Protein AF-A0A915N3C2-F1 (afdb_monomer)

Mean predicted aligned error: 5.92 Å

Structure (mmCIF, N/CA/C/O backbone):
data_AF-A0A915N3C2-F1
#
_entry.id   AF-A0A915N3C2-F1
#
loop_
_atom_site.group_PDB
_atom_site.id
_atom_site.type_symbol
_atom_site.label_atom_id
_atom_site.label_alt_id
_atom_site.label_comp_id
_atom_site.label_asym_id
_atom_site.label_entity_id
_atom_site.label_seq_id
_atom_site.pdbx_PDB_ins_code
_atom_site.Cartn_x
_atom_site.Cartn_y
_atom_site.Cartn_z
_atom_site.occupancy
_atom_site.B_iso_or_equiv
_atom_site.auth_seq_id
_atom_site.auth_comp_id
_atom_site.auth_asym_id
_atom_site.auth_atom_id
_atom_site.pdbx_PDB_model_num
ATOM 1 N N . MET A 1 1 ? -5.895 -7.828 -0.851 1.00 81.75 1 MET A N 1
ATOM 2 C CA . MET A 1 1 ? -6.574 -6.659 -0.223 1.00 81.75 1 MET A CA 1
ATOM 3 C C . MET A 1 1 ? -8.090 -6.679 -0.425 1.00 81.75 1 MET A C 1
ATOM 5 O O . MET A 1 1 ? -8.804 -6.608 0.565 1.00 81.75 1 MET A O 1
ATOM 9 N N . TRP A 1 2 ? -8.590 -6.766 -1.663 1.00 86.69 2 TRP A N 1
ATOM 10 C CA . TRP A 1 2 ? -10.035 -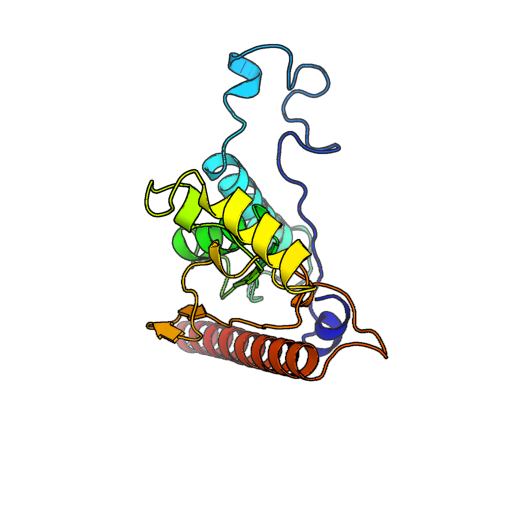6.771 -1.949 1.00 86.69 2 TRP A CA 1
ATOM 11 C C . TRP A 1 2 ? -10.789 -7.885 -1.223 1.00 86.69 2 TRP A C 1
ATOM 13 O O . TRP A 1 2 ? -11.789 -7.615 -0.568 1.00 86.69 2 TRP A O 1
ATOM 23 N N . ASP A 1 3 ? -10.245 -9.099 -1.256 1.00 89.31 3 ASP A N 1
ATOM 24 C CA . ASP A 1 3 ? -10.912 -10.287 -0.707 1.00 89.31 3 ASP A CA 1
ATOM 25 C C . ASP A 1 3 ? -10.997 -10.274 0.822 1.00 89.31 3 ASP A C 1
ATOM 27 O O . ASP A 1 3 ? -11.891 -10.875 1.407 1.00 89.31 3 ASP A O 1
ATOM 31 N N . ILE A 1 4 ? -10.078 -9.558 1.478 1.00 92.00 4 ILE A N 1
ATOM 32 C CA . ILE A 1 4 ? -9.996 -9.512 2.941 1.00 92.00 4 ILE A CA 1
ATOM 33 C C . ILE A 1 4 ? -10.766 -8.323 3.518 1.00 92.00 4 ILE A C 1
ATOM 35 O O . ILE A 1 4 ? -11.161 -8.354 4.675 1.00 92.00 4 ILE A O 1
ATOM 39 N N . ALA A 1 5 ? -11.018 -7.269 2.734 1.00 93.94 5 ALA A N 1
ATOM 40 C CA . ALA A 1 5 ? -11.692 -6.071 3.230 1.00 93.94 5 ALA A CA 1
ATOM 41 C C . ALA A 1 5 ? -13.082 -6.338 3.852 1.00 93.94 5 ALA A C 1
ATOM 43 O O . ALA A 1 5 ? -13.360 -5.732 4.892 1.00 93.94 5 ALA A O 1
ATOM 44 N N . PRO A 1 6 ? -13.932 -7.244 3.311 1.00 95.25 6 PRO A N 1
ATOM 45 C CA . PRO A 1 6 ? -15.199 -7.605 3.947 1.00 95.25 6 PRO A CA 1
ATOM 46 C C . PRO A 1 6 ? -15.035 -8.195 5.351 1.00 95.25 6 PRO A C 1
ATOM 48 O O . PRO A 1 6 ? -15.824 -7.869 6.232 1.00 95.25 6 PRO A O 1
ATOM 51 N N . GLU A 1 7 ? -13.991 -8.999 5.584 1.00 95.06 7 GLU A N 1
ATOM 52 C CA . GLU A 1 7 ? -13.683 -9.599 6.894 1.00 95.06 7 GLU A CA 1
ATOM 53 C C . GLU A 1 7 ? -13.445 -8.524 7.966 1.00 95.06 7 GLU A C 1
ATOM 55 O O . GLU A 1 7 ? -13.861 -8.671 9.113 1.00 95.06 7 GLU A O 1
ATOM 60 N N . PHE A 1 8 ? -12.837 -7.403 7.574 1.00 94.81 8 PHE A N 1
ATOM 61 C CA . PHE A 1 8 ? -12.560 -6.269 8.457 1.00 94.81 8 PHE A CA 1
ATOM 62 C C . PHE A 1 8 ? -13.671 -5.207 8.469 1.00 94.81 8 PHE A C 1
ATOM 64 O O . PHE A 1 8 ? -13.556 -4.217 9.196 1.00 94.81 8 PHE A O 1
ATOM 71 N N . GLY A 1 9 ? -14.713 -5.349 7.641 1.00 94.50 9 GLY A N 1
ATOM 72 C CA . GLY A 1 9 ? -15.681 -4.275 7.388 1.00 94.50 9 GLY A CA 1
ATOM 73 C C . GLY A 1 9 ? -15.006 -2.982 6.909 1.00 94.50 9 GLY A C 1
ATOM 74 O O . GLY A 1 9 ? -15.413 -1.883 7.292 1.00 94.50 9 GLY A O 1
ATOM 75 N N . ALA A 1 10 ? -13.918 -3.111 6.144 1.00 95.62 10 ALA A N 1
ATOM 76 C CA . ALA A 1 10 ? -13.035 -2.008 5.795 1.00 95.62 10 ALA A CA 1
ATOM 77 C C . ALA A 1 10 ? -13.504 -1.254 4.543 1.00 95.62 10 ALA A C 1
ATOM 79 O O . ALA A 1 10 ? -13.937 -1.846 3.555 1.00 95.62 10 ALA A O 1
ATOM 80 N N . ALA A 1 11 ? -13.335 0.070 4.558 1.00 95.50 11 ALA A N 1
ATOM 81 C CA . ALA A 1 11 ? -13.365 0.865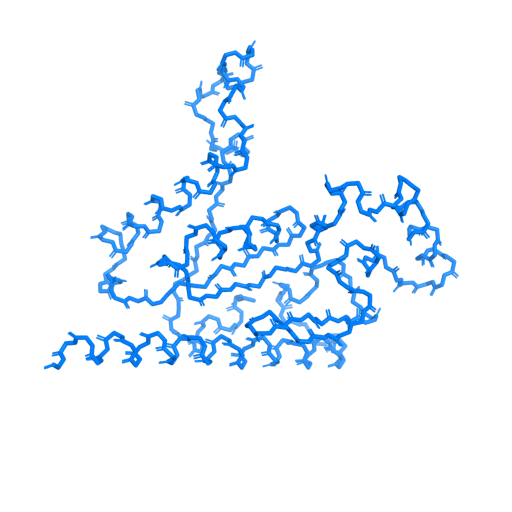 3.337 1.00 95.50 11 ALA A CA 1
ATOM 82 C C . ALA A 1 11 ? -12.051 0.672 2.565 1.00 95.50 11 ALA A C 1
ATOM 84 O O . ALA A 1 11 ? -10.973 0.699 3.160 1.00 95.50 11 ALA A O 1
ATOM 85 N N . ILE A 1 12 ? -12.140 0.522 1.242 1.00 95.88 12 ILE A N 1
ATOM 86 C CA . ILE A 1 12 ? -10.975 0.439 0.356 1.00 95.88 12 ILE A CA 1
ATOM 87 C C . ILE A 1 12 ? -10.787 1.787 -0.332 1.00 95.88 12 ILE A C 1
ATOM 89 O O . ILE A 1 12 ? -11.724 2.329 -0.917 1.00 95.88 12 ILE A O 1
ATOM 93 N N . VAL A 1 13 ? -9.567 2.318 -0.273 1.00 96.75 13 VAL A N 1
ATOM 94 C CA . VAL A 1 13 ? -9.200 3.601 -0.877 1.00 96.75 13 VAL A CA 1
ATOM 95 C C . VAL A 1 13 ? -7.916 3.414 -1.673 1.00 96.75 13 VAL A C 1
ATOM 97 O O . VAL A 1 13 ? -6.890 3.042 -1.109 1.00 96.75 13 VAL A O 1
ATOM 100 N N . PHE A 1 14 ? -7.971 3.710 -2.970 1.00 96.94 14 PHE A N 1
ATOM 101 C CA . PHE A 1 14 ? -6.785 3.873 -3.806 1.00 96.94 14 PHE A CA 1
ATOM 102 C C . PHE A 1 14 ? -6.532 5.362 -3.980 1.00 96.94 14 PHE A C 1
ATOM 104 O O . PHE A 1 14 ? -7.333 6.062 -4.595 1.00 96.94 14 PHE A O 1
ATOM 111 N N . ALA A 1 15 ? -5.440 5.842 -3.395 1.00 97.50 15 ALA A N 1
ATOM 112 C CA . ALA A 1 15 ? -5.004 7.217 -3.550 1.00 97.50 15 ALA A CA 1
ATOM 113 C C . ALA A 1 15 ? -4.024 7.295 -4.721 1.00 97.50 15 ALA A C 1
ATOM 115 O O . ALA A 1 15 ? -2.978 6.644 -4.702 1.00 97.50 15 ALA A O 1
ATOM 116 N N . GLU A 1 16 ? -4.373 8.069 -5.742 1.00 98.44 16 GLU A N 1
ATOM 117 C CA . GLU A 1 16 ? -3.472 8.325 -6.857 1.00 98.44 16 GLU A CA 1
ATOM 118 C C . GLU A 1 16 ? -2.333 9.251 -6.409 1.00 98.44 16 GLU A C 1
ATOM 120 O O . GLU A 1 16 ? -2.516 10.167 -5.605 1.00 98.44 16 GLU A O 1
ATOM 125 N N . HIS A 1 17 ? -1.122 8.960 -6.874 1.00 98.50 17 HIS A N 1
ATOM 126 C CA . HIS A 1 17 ? 0.062 9.734 -6.528 1.00 98.50 17 HIS A CA 1
ATOM 127 C C . HIS A 1 17 ? 0.062 11.053 -7.309 1.00 98.50 17 HIS A C 1
ATOM 129 O O . HIS A 1 17 ? -0.214 11.058 -8.507 1.00 98.50 17 HIS A O 1
ATOM 135 N N . ARG A 1 18 ? 0.453 12.166 -6.671 1.00 98.31 18 ARG A N 1
ATOM 136 C CA . ARG A 1 18 ? 0.662 13.444 -7.377 1.00 98.31 18 ARG A CA 1
ATOM 137 C C . ARG A 1 18 ? 1.552 13.262 -8.614 1.00 98.31 18 ARG A C 1
ATOM 139 O O . ARG A 1 18 ? 2.537 12.532 -8.544 1.00 98.31 18 ARG A O 1
ATOM 146 N N . TYR A 1 19 ? 1.266 13.970 -9.701 1.00 98.19 19 TYR A N 1
ATOM 147 C CA . TYR A 1 19 ? 1.936 13.847 -11.007 1.00 98.19 19 TYR A CA 1
ATOM 148 C C . TYR A 1 19 ? 1.726 12.504 -11.721 1.00 98.19 19 TYR A C 1
ATOM 150 O O . TYR A 1 19 ? 2.499 12.177 -12.620 1.00 98.19 19 TYR A O 1
ATOM 158 N N . TYR A 1 20 ? 0.717 11.719 -11.357 1.00 97.88 20 TYR A N 1
ATOM 159 C CA . TYR A 1 20 ? 0.322 10.529 -12.110 1.00 97.88 20 TYR A CA 1
ATOM 160 C C . TYR A 1 20 ? -1.175 10.582 -12.393 1.00 97.88 20 TYR A C 1
ATOM 162 O O . TYR A 1 20 ? -1.927 11.142 -11.599 1.00 97.88 20 TYR A O 1
ATOM 170 N N . GLY A 1 21 ? -1.583 10.010 -13.528 1.00 97.19 21 GLY A N 1
ATOM 171 C CA . GLY A 1 21 ? -2.982 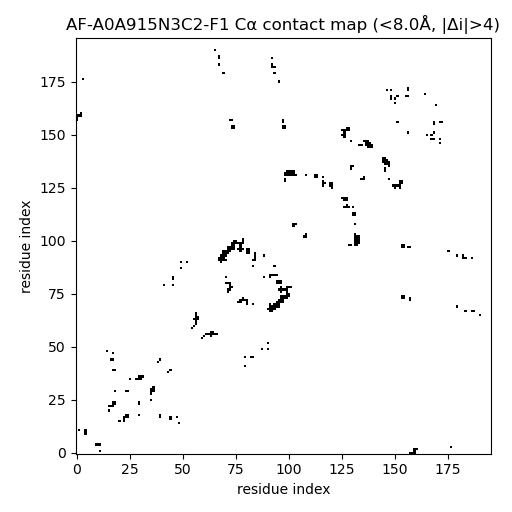9.961 -13.950 1.00 97.19 21 GLY A CA 1
ATOM 172 C C . GLY A 1 21 ? -3.623 11.344 -14.023 1.00 97.19 21 GLY A C 1
ATOM 173 O O . GLY A 1 21 ? -3.152 12.212 -14.758 1.00 97.19 21 GLY A O 1
ATOM 174 N N . GLU A 1 22 ? -4.697 11.537 -13.265 1.00 97.56 22 GLU A N 1
ATOM 175 C CA . GLU A 1 22 ? -5.460 12.788 -13.219 1.00 97.56 22 GLU A CA 1
ATOM 176 C C . GLU A 1 22 ? -5.006 13.718 -12.081 1.00 97.56 22 GLU A C 1
ATOM 178 O O . GLU A 1 22 ? -5.376 14.893 -12.038 1.00 97.56 22 GLU A O 1
ATOM 183 N N . SER A 1 23 ? -4.156 13.230 -11.178 1.00 98.19 23 SER A N 1
ATOM 184 C CA . SER A 1 23 ? -3.638 13.955 -10.017 1.00 98.19 23 SER A CA 1
ATOM 185 C C . SER A 1 23 ? -2.508 14.914 -10.395 1.00 98.19 23 SER A C 1
ATOM 187 O O . SER A 1 23 ? -1.360 14.756 -9.977 1.00 98.19 23 SER A O 1
ATOM 189 N N . LEU A 1 24 ? -2.832 15.926 -11.198 1.00 98.00 24 LEU A N 1
ATOM 190 C CA . LEU A 1 24 ? -1.899 16.890 -11.785 1.00 98.00 24 LEU A CA 1
ATOM 191 C C . LEU A 1 24 ? -1.962 18.244 -11.046 1.00 98.00 24 LEU A C 1
ATOM 193 O O . LEU A 1 24 ? -2.889 19.019 -11.300 1.00 98.00 24 LEU A O 1
ATOM 197 N N . PRO A 1 25 ? -0.997 18.581 -10.157 1.00 96.81 25 PRO A N 1
ATOM 198 C CA . PRO A 1 25 ? -1.092 19.766 -9.292 1.00 96.81 25 PRO A CA 1
ATOM 199 C C . PRO A 1 25 ? -1.220 21.104 -10.031 1.00 96.81 25 PRO A C 1
ATOM 201 O O . PRO A 1 25 ? -1.746 22.063 -9.470 1.00 96.81 25 PRO A O 1
ATOM 204 N N . PHE A 1 26 ? -0.763 21.167 -11.285 1.00 97.38 26 PHE A N 1
ATOM 205 C CA . PHE A 1 26 ? -0.828 22.358 -12.137 1.00 97.38 26 PHE A CA 1
ATOM 206 C C . PHE A 1 26 ? -1.602 22.098 -13.441 1.00 97.38 26 PHE A C 1
ATOM 208 O O . PHE A 1 26 ? -1.402 22.795 -14.437 1.00 97.38 26 PHE A O 1
ATOM 215 N N . GLY A 1 27 ? -2.462 21.072 -13.476 1.00 96.69 27 GLY A N 1
ATOM 216 C CA . GLY A 1 27 ? -3.178 20.666 -14.689 1.00 96.69 27 GLY A CA 1
ATOM 217 C C . GLY A 1 27 ? -2.212 20.386 -15.846 1.00 96.69 27 GLY A C 1
ATOM 218 O O . GLY A 1 27 ? -1.199 19.710 -15.659 1.00 96.69 27 GLY A O 1
ATOM 219 N N . ASN A 1 28 ? -2.482 20.956 -17.023 1.00 96.56 28 ASN A N 1
ATOM 220 C CA . ASN A 1 28 ? -1.650 20.776 -18.222 1.00 96.56 28 ASN A CA 1
ATOM 221 C C . ASN A 1 28 ? -0.212 21.308 -18.068 1.00 96.56 28 ASN A C 1
ATOM 223 O O . ASN A 1 28 ? 0.687 20.848 -18.766 1.00 96.56 28 ASN A O 1
ATOM 227 N N . GLU A 1 29 ? 0.027 22.226 -17.129 1.00 97.12 29 GLU A N 1
ATOM 228 C CA . GLU A 1 29 ? 1.344 22.830 -16.878 1.00 97.12 29 GLU A CA 1
ATOM 229 C C . GLU A 1 29 ? 2.204 22.019 -15.892 1.00 97.12 29 GLU A C 1
ATOM 231 O O . GLU A 1 29 ? 3.323 22.404 -15.548 1.00 97.12 29 GLU A O 1
ATOM 236 N N . THR A 1 30 ? 1.705 20.869 -15.430 1.00 96.94 30 THR A N 1
ATOM 237 C CA . THR A 1 30 ? 2.359 20.044 -14.399 1.00 96.94 30 THR A CA 1
ATOM 238 C C . THR A 1 30 ? 3.787 19.637 -14.762 1.00 96.94 30 THR A C 1
ATOM 240 O O . THR A 1 30 ? 4.638 19.560 -13.878 1.00 96.94 30 THR A O 1
ATOM 243 N N . TYR A 1 31 ? 4.075 19.447 -16.051 1.00 96.88 31 TYR A N 1
ATOM 244 C CA . TYR A 1 31 ? 5.401 19.057 -16.541 1.00 96.88 31 TYR A CA 1
ATOM 245 C C . TYR A 1 31 ? 6.084 20.141 -17.385 1.00 96.88 31 TYR A C 1
ATOM 247 O O . TYR A 1 31 ? 7.053 19.845 -18.081 1.00 96.88 31 TYR A O 1
ATOM 255 N N . SER A 1 32 ? 5.585 21.382 -17.383 1.00 96.56 32 SER A N 1
ATOM 256 C CA . SER A 1 32 ? 6.079 22.399 -18.318 1.00 96.56 32 SER A CA 1
ATOM 257 C C . SER A 1 32 ? 7.432 23.001 -17.935 1.00 96.56 32 SER A C 1
ATOM 259 O O . SER A 1 32 ? 8.144 23.485 -18.815 1.00 96.56 32 SER A O 1
ATOM 261 N N . ASN A 1 33 ? 7.826 22.980 -16.654 1.00 96.12 33 ASN A N 1
ATOM 262 C CA . ASN A 1 33 ? 9.115 23.515 -16.210 1.00 96.12 33 ASN A CA 1
ATOM 263 C C . ASN A 1 33 ? 9.571 22.972 -14.840 1.00 96.12 33 ASN A C 1
ATOM 265 O O . ASN A 1 33 ? 8.833 22.304 -14.121 1.00 96.12 33 ASN A O 1
ATOM 269 N N . ILE A 1 34 ? 10.812 23.300 -14.457 1.00 95.12 34 ILE A N 1
ATOM 270 C CA . ILE A 1 34 ? 11.427 22.854 -13.194 1.00 95.12 34 ILE A CA 1
ATOM 271 C C . ILE A 1 34 ? 10.629 23.332 -11.974 1.00 95.12 34 ILE A C 1
ATOM 273 O O . ILE A 1 34 ? 10.483 22.575 -11.019 1.00 95.12 34 ILE A O 1
ATOM 277 N N . SER A 1 35 ? 10.083 24.551 -11.994 1.00 95.56 35 SER A N 1
ATOM 278 C CA . SER A 1 35 ? 9.318 25.091 -10.865 1.00 95.56 35 SER A CA 1
ATOM 279 C C . SER A 1 35 ? 8.014 24.326 -10.643 1.00 95.56 35 SER A C 1
ATOM 281 O O . SER A 1 35 ? 7.647 24.082 -9.496 1.00 95.56 35 SER A O 1
ATOM 283 N N . THR A 1 36 ? 7.334 23.902 -11.715 1.00 96.12 36 THR A N 1
ATOM 284 C CA . THR A 1 36 ? 6.143 23.049 -11.595 1.00 96.12 36 THR A CA 1
ATOM 285 C C . THR A 1 36 ? 6.509 21.615 -11.260 1.00 96.12 36 THR A C 1
ATOM 287 O O . THR A 1 36 ? 5.784 20.996 -10.499 1.00 96.12 36 THR A O 1
ATOM 290 N N . MET A 1 37 ? 7.650 21.086 -11.701 1.00 95.94 37 MET A N 1
ATOM 291 C CA . MET A 1 37 ? 8.103 19.737 -11.327 1.00 95.94 37 MET A CA 1
ATOM 292 C C . MET A 1 37 ? 8.716 19.642 -9.922 1.00 95.94 37 MET A C 1
ATOM 294 O O . MET A 1 37 ? 8.807 18.545 -9.376 1.00 95.94 37 MET A O 1
ATOM 298 N N . ALA A 1 38 ? 9.092 20.762 -9.299 1.00 95.81 38 ALA A N 1
ATOM 299 C CA . ALA A 1 38 ? 9.758 20.787 -7.993 1.00 95.81 38 ALA A CA 1
ATOM 300 C C . ALA A 1 38 ? 8.936 20.161 -6.850 1.00 95.81 38 ALA A C 1
ATOM 302 O O . ALA A 1 38 ? 9.500 19.801 -5.818 1.00 95.81 38 ALA A O 1
ATOM 303 N N . TYR A 1 39 ? 7.617 20.006 -7.019 1.00 96.44 39 TYR A N 1
ATOM 304 C CA . TYR A 1 39 ? 6.745 19.374 -6.024 1.00 96.44 39 TYR A CA 1
ATOM 305 C C . TYR A 1 39 ? 6.534 17.869 -6.255 1.00 96.44 39 TYR A C 1
ATOM 307 O O . TYR A 1 39 ? 5.774 17.246 -5.504 1.00 96.44 39 TYR A O 1
ATOM 315 N N . LEU A 1 40 ? 7.193 17.271 -7.255 1.00 97.56 40 LEU A N 1
ATOM 316 C CA . LEU A 1 40 ? 7.234 15.825 -7.465 1.00 97.56 40 LEU A CA 1
ATOM 317 C C . LEU A 1 40 ? 8.309 15.205 -6.566 1.00 97.56 40 LEU A C 1
ATOM 319 O O . LEU A 1 40 ? 9.451 15.005 -6.972 1.00 97.56 40 LEU A O 1
ATOM 323 N N . SER A 1 41 ? 7.935 14.898 -5.326 1.00 96.88 41 SER A N 1
ATOM 324 C CA . SER A 1 41 ? 8.798 14.187 -4.380 1.00 96.88 41 SER A CA 1
ATOM 325 C C . SER A 1 41 ? 8.007 13.164 -3.567 1.00 96.88 41 SER A C 1
ATOM 327 O O . SER A 1 41 ? 6.782 13.266 -3.430 1.00 96.88 41 SER A O 1
ATOM 329 N N . SER A 1 42 ? 8.712 12.174 -3.018 1.00 96.00 42 SER A N 1
ATOM 330 C CA . SER A 1 42 ? 8.092 11.158 -2.166 1.00 96.00 42 SER A CA 1
ATOM 331 C C . SER A 1 42 ? 7.555 11.766 -0.867 1.00 96.00 42 SER A C 1
ATOM 333 O O . SER A 1 42 ? 6.435 11.473 -0.476 1.00 96.00 42 SER A O 1
ATOM 335 N N . GLU A 1 43 ? 8.283 12.693 -0.245 1.00 96.94 43 GLU A N 1
ATOM 336 C CA . GLU A 1 43 ? 7.894 13.397 0.982 1.00 96.94 43 GLU A CA 1
ATOM 337 C C . GLU A 1 43 ? 6.580 14.150 0.802 1.00 96.94 43 GLU A C 1
ATOM 339 O O . GLU A 1 43 ? 5.680 14.092 1.638 1.00 96.94 43 GLU A O 1
ATOM 344 N N . GLN A 1 44 ? 6.473 14.831 -0.329 1.00 98.25 44 GLN A N 1
ATOM 345 C CA . GLN A 1 44 ? 5.294 15.551 -0.758 1.00 98.25 44 GLN A CA 1
ATOM 346 C C . GLN A 1 44 ? 4.096 14.609 -0.983 1.00 98.25 44 GLN A C 1
ATOM 348 O O . GLN A 1 44 ? 3.004 14.879 -0.486 1.00 98.25 44 GLN A O 1
ATOM 353 N N . ALA A 1 45 ? 4.301 13.466 -1.643 1.00 98.50 45 ALA A N 1
ATOM 354 C CA . ALA A 1 45 ? 3.260 12.452 -1.821 1.00 98.50 45 ALA A CA 1
ATOM 355 C C . ALA A 1 45 ? 2.806 11.812 -0.494 1.00 98.50 45 ALA A C 1
ATOM 357 O O . ALA A 1 45 ? 1.612 11.614 -0.276 1.00 98.50 45 ALA A O 1
ATOM 358 N N . LEU A 1 46 ? 3.731 11.540 0.435 1.00 98.69 46 LEU A N 1
ATOM 359 C CA . LEU A 1 46 ? 3.389 11.081 1.787 1.00 98.69 46 LEU A CA 1
ATOM 360 C C . LEU A 1 46 ? 2.542 12.133 2.527 1.00 98.69 46 LEU A C 1
ATOM 362 O O . LEU A 1 46 ? 1.576 11.785 3.209 1.00 98.69 46 LEU A O 1
ATOM 366 N N . GLY A 1 47 ? 2.868 13.417 2.350 1.00 98.62 47 GLY A N 1
ATOM 367 C CA . GLY A 1 47 ? 2.076 14.539 2.850 1.00 98.62 47 GLY A CA 1
ATOM 368 C C . GLY A 1 47 ? 0.648 14.555 2.299 1.00 98.62 47 GLY A C 1
ATOM 369 O O . GLY A 1 47 ? -0.297 14.716 3.075 1.00 98.62 47 GLY A O 1
ATOM 370 N N . ASP A 1 48 ? 0.469 14.307 0.998 1.00 98.75 48 ASP A N 1
ATOM 371 C CA . ASP A 1 48 ? -0.865 14.199 0.391 1.00 98.75 48 ASP A CA 1
ATOM 372 C C . ASP A 1 48 ? -1.675 13.073 1.016 1.00 98.75 48 ASP A C 1
ATOM 374 O O . ASP A 1 48 ? -2.824 13.278 1.404 1.00 98.75 48 ASP A O 1
ATOM 378 N N . PHE A 1 49 ? -1.077 11.890 1.170 1.00 98.69 49 PHE A N 1
ATOM 379 C CA . PHE A 1 49 ? -1.763 10.752 1.775 1.00 98.69 49 PHE A CA 1
ATOM 380 C C . PHE A 1 49 ? -2.119 11.014 3.238 1.00 98.69 49 PHE A C 1
ATOM 382 O O . PHE A 1 49 ? -3.212 10.650 3.673 1.00 98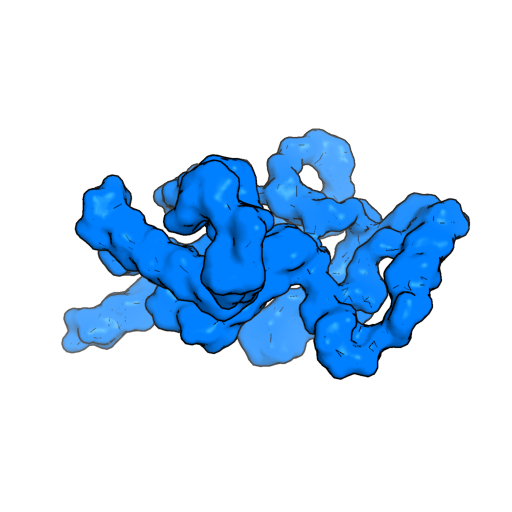.69 49 PHE A O 1
ATOM 389 N N . ALA A 1 50 ? -1.251 11.688 3.994 1.00 98.69 50 ALA A N 1
ATOM 390 C CA . ALA A 1 50 ? -1.537 12.080 5.369 1.00 98.69 50 ALA A CA 1
ATOM 391 C C . ALA A 1 50 ? -2.760 13.014 5.457 1.00 98.69 50 ALA A C 1
ATOM 393 O O . ALA A 1 50 ? -3.668 12.782 6.263 1.00 98.69 50 ALA A O 1
ATOM 394 N N . VAL A 1 51 ? -2.822 14.035 4.595 1.00 98.50 51 VAL A N 1
ATOM 395 C CA . VAL A 1 51 ? -3.964 14.960 4.518 1.00 98.50 51 VAL A CA 1
ATOM 396 C C . VAL A 1 51 ? -5.223 14.239 4.038 1.00 98.50 51 VAL A C 1
ATOM 398 O O . VAL A 1 51 ? -6.293 14.425 4.621 1.00 98.50 51 VAL A O 1
ATOM 401 N N . LEU A 1 52 ? -5.105 13.374 3.031 1.00 98.62 52 LEU A N 1
ATOM 402 C CA . LEU A 1 52 ? -6.215 12.598 2.489 1.00 98.62 52 LEU A CA 1
ATOM 403 C C . LEU A 1 52 ? -6.818 11.663 3.541 1.00 98.62 52 LEU A C 1
ATOM 405 O O . LEU A 1 52 ? -8.036 11.640 3.696 1.00 98.62 52 LEU A O 1
ATOM 409 N N . ILE A 1 53 ? -5.998 10.938 4.309 1.00 98.44 53 ILE A N 1
ATOM 410 C CA . ILE A 1 53 ? -6.471 10.078 5.405 1.00 98.44 53 ILE A CA 1
ATOM 411 C C . ILE A 1 53 ? -7.294 10.896 6.401 1.00 98.44 53 ILE A C 1
ATOM 413 O O . ILE A 1 53 ? -8.398 10.491 6.774 1.00 98.44 53 ILE A O 1
ATOM 417 N N . LYS A 1 54 ? -6.788 12.066 6.807 1.00 98.00 54 LYS A N 1
ATOM 418 C CA . LYS A 1 54 ? -7.497 12.956 7.729 1.00 98.00 54 LYS A CA 1
ATOM 419 C C . LYS A 1 54 ? -8.830 13.418 7.140 1.00 98.00 54 LYS A C 1
ATOM 421 O O . LYS A 1 54 ? -9.867 13.269 7.784 1.00 98.00 54 LYS A O 1
ATOM 426 N N . TYR A 1 55 ? -8.819 13.904 5.900 1.00 98.38 55 TYR A N 1
ATOM 427 C CA . TYR A 1 55 ? -10.024 14.333 5.194 1.00 98.38 55 TYR A CA 1
ATOM 428 C C . TYR A 1 55 ? -11.063 13.209 5.105 1.00 98.38 55 TYR A C 1
ATOM 430 O O . TYR A 1 55 ? -12.233 13.414 5.428 1.00 98.38 55 TYR A O 1
ATOM 438 N N . LEU A 1 56 ? -10.644 11.999 4.731 1.00 98.31 56 LEU A N 1
ATOM 439 C CA . LEU A 1 56 ? -11.544 10.859 4.603 1.00 98.31 56 LEU A CA 1
ATOM 440 C C . LEU A 1 56 ? -12.182 10.494 5.941 1.00 98.31 56 LEU A C 1
ATOM 442 O O . LEU A 1 56 ? -13.398 10.320 6.002 1.00 98.31 56 LEU A O 1
ATOM 446 N N . LYS A 1 57 ? -11.384 10.436 7.011 1.00 97.19 57 LYS A N 1
ATOM 447 C CA . LYS A 1 57 ? -11.858 10.078 8.353 1.00 97.19 57 LYS A CA 1
ATOM 448 C C . LYS A 1 57 ? -12.786 11.126 8.967 1.00 97.19 57 LYS A C 1
ATOM 450 O O . LYS A 1 57 ? -13.698 10.761 9.701 1.00 97.19 57 LYS A O 1
ATOM 455 N N . GLU A 1 58 ? -12.542 12.406 8.697 1.00 96.88 58 GLU A N 1
ATOM 456 C CA . GLU A 1 58 ? -13.275 13.514 9.320 1.00 96.88 58 GLU A CA 1
ATOM 457 C C . GLU A 1 58 ? -14.477 13.994 8.505 1.00 96.88 58 GLU A C 1
ATOM 459 O O . GLU A 1 58 ? -15.427 14.524 9.081 1.00 96.88 58 GLU A O 1
ATOM 464 N N . LYS A 1 59 ? -14.419 13.887 7.172 1.00 97.31 59 LYS A N 1
ATOM 465 C CA . LYS A 1 59 ? -15.355 14.578 6.271 1.00 97.31 59 LYS A CA 1
ATOM 466 C C . LYS A 1 59 ? -16.073 13.671 5.283 1.00 97.31 59 LYS A C 1
ATOM 468 O O . LYS A 1 59 ? -17.149 14.048 4.829 1.00 97.31 59 LYS A O 1
ATOM 473 N N . ARG A 1 60 ? -15.505 12.517 4.916 1.00 97.00 60 ARG A N 1
ATOM 474 C CA . ARG A 1 60 ? -16.053 11.690 3.824 1.00 97.00 60 ARG A CA 1
ATOM 475 C C . ARG A 1 60 ? -16.687 10.387 4.289 1.00 97.00 60 ARG A C 1
ATOM 477 O O . ARG A 1 60 ? -17.736 10.021 3.766 1.00 97.00 60 ARG A O 1
ATOM 484 N N . ILE A 1 61 ? -16.040 9.678 5.209 1.00 95.44 61 ILE A N 1
ATOM 485 C CA . ILE A 1 61 ? -16.457 8.353 5.666 1.00 95.44 61 ILE A CA 1
ATOM 486 C C . ILE A 1 61 ? -17.100 8.497 7.045 1.00 95.44 61 ILE A C 1
ATOM 488 O O . ILE A 1 61 ? -16.465 8.921 8.010 1.00 95.44 61 ILE A O 1
ATOM 492 N N . ASN A 1 62 ? -18.376 8.132 7.139 1.00 93.38 62 ASN A N 1
ATOM 493 C CA . ASN A 1 62 ? -19.136 8.238 8.381 1.00 93.38 62 ASN A CA 1
ATOM 494 C C . ASN A 1 62 ? -18.523 7.362 9.483 1.00 93.38 62 ASN A C 1
ATOM 496 O O . ASN A 1 62 ? -18.152 6.215 9.241 1.00 93.38 62 ASN A O 1
ATOM 500 N N . ASN A 1 63 ? -18.460 7.893 10.709 1.00 92.25 63 ASN A N 1
ATOM 501 C CA . ASN A 1 63 ? -17.943 7.195 11.894 1.00 92.25 63 ASN A CA 1
ATOM 502 C C . ASN A 1 63 ? -16.498 6.668 11.747 1.00 92.25 63 ASN A C 1
ATOM 504 O O . ASN A 1 63 ? -16.117 5.693 12.403 1.00 92.25 63 ASN A O 1
ATOM 508 N N . ALA A 1 64 ? -15.681 7.313 10.905 1.00 94.81 64 ALA A N 1
ATOM 509 C CA . ALA A 1 64 ? -14.315 6.884 10.621 1.00 94.81 64 ALA A CA 1
ATOM 510 C C . ALA A 1 64 ? -13.238 7.546 11.496 1.00 94.81 64 ALA A C 1
ATOM 512 O O . ALA A 1 64 ? -12.111 7.060 11.513 1.00 94.81 64 ALA A O 1
ATOM 513 N N . THR A 1 65 ? -13.546 8.592 12.271 1.00 93.44 65 THR A N 1
ATOM 514 C CA . THR A 1 65 ? -12.559 9.385 13.036 1.00 93.44 65 THR A CA 1
ATOM 515 C C . THR A 1 65 ? -11.620 8.537 13.905 1.00 93.44 65 THR A C 1
ATOM 517 O O . THR A 1 65 ? -10.410 8.765 13.916 1.00 93.44 65 THR A O 1
ATOM 520 N N . LYS A 1 66 ? -12.149 7.507 14.578 1.00 91.62 66 LYS A N 1
ATOM 521 C CA . LYS A 1 66 ? -11.375 6.587 15.437 1.00 91.62 66 LYS A CA 1
ATOM 522 C C . LYS A 1 66 ? -10.974 5.273 14.749 1.00 91.62 66 LYS A C 1
ATOM 524 O O . LYS A 1 66 ? -10.396 4.408 15.392 1.00 91.62 66 LYS A O 1
ATOM 529 N N . LYS A 1 67 ? -11.280 5.085 13.461 1.00 94.88 67 LYS A N 1
ATOM 530 C CA . LYS A 1 67 ? -10.982 3.830 12.755 1.00 94.88 67 LYS A CA 1
ATOM 531 C C . LYS A 1 67 ? -9.498 3.731 12.404 1.00 94.88 67 LYS A C 1
ATOM 533 O O . LYS A 1 67 ? -8.872 4.728 12.024 1.00 94.88 67 LYS A O 1
ATOM 538 N N . ALA A 1 68 ? -8.954 2.527 12.557 1.00 96.50 68 ALA A N 1
ATOM 539 C CA . ALA A 1 68 ? -7.594 2.195 12.161 1.00 96.50 68 ALA A CA 1
ATOM 540 C C . ALA A 1 68 ? -7.427 2.304 10.638 1.00 96.50 68 ALA A C 1
ATOM 542 O O . ALA A 1 68 ? -8.376 2.094 9.883 1.00 96.50 68 ALA A O 1
ATOM 543 N N . VAL A 1 69 ? -6.212 2.626 10.198 1.00 97.88 69 VAL A N 1
ATOM 544 C CA . VAL A 1 69 ? -5.841 2.683 8.779 1.00 97.88 69 VAL A CA 1
ATOM 545 C C . VAL A 1 69 ? -4.625 1.794 8.575 1.00 97.88 69 VAL A C 1
ATOM 547 O O . VAL A 1 69 ? -3.644 1.922 9.305 1.00 97.88 69 VAL A O 1
ATOM 550 N N . VAL A 1 70 ? -4.685 0.904 7.590 1.00 98.00 70 VAL A N 1
ATOM 551 C CA . VAL A 1 70 ? -3.561 0.059 7.171 1.00 98.00 70 VAL A CA 1
ATOM 552 C C . VAL A 1 70 ? -3.220 0.425 5.734 1.00 98.00 70 VAL A C 1
ATOM 554 O O . VAL A 1 70 ? -4.116 0.494 4.894 1.00 98.00 70 VAL A O 1
ATOM 557 N N . SER A 1 71 ? -1.947 0.697 5.457 1.00 97.88 71 SER A N 1
ATOM 558 C CA . SER A 1 71 ? -1.484 1.017 4.105 1.00 97.88 71 SER A CA 1
ATOM 559 C C . SER A 1 71 ? -1.032 -0.232 3.350 1.00 97.88 71 SER A C 1
ATOM 561 O O . SER A 1 71 ? -0.542 -1.197 3.931 1.00 97.88 71 SER A O 1
ATOM 563 N N . PHE A 1 72 ? -1.190 -0.212 2.032 1.00 97.94 72 PHE A N 1
ATOM 564 C CA . PHE A 1 72 ? -0.761 -1.287 1.144 1.00 97.94 72 PHE A CA 1
ATOM 565 C C . PHE A 1 72 ? -0.029 -0.670 -0.039 1.00 97.94 72 PHE A C 1
ATOM 567 O O . PHE A 1 72 ? -0.459 0.358 -0.567 1.00 97.94 72 PHE A O 1
ATOM 574 N N . GLY A 1 73 ? 1.034 -1.319 -0.502 1.00 97.25 73 GLY A N 1
ATOM 575 C CA . GLY A 1 73 ? 1.708 -0.886 -1.714 1.00 97.25 73 GLY A CA 1
ATOM 576 C C . GLY A 1 73 ? 2.706 -1.903 -2.239 1.00 97.25 73 GLY A C 1
ATOM 577 O O . GLY A 1 73 ? 3.370 -2.596 -1.472 1.00 97.25 73 GLY A O 1
ATOM 578 N N . GLY A 1 74 ? 2.805 -1.971 -3.566 1.00 94.69 74 GLY A N 1
ATOM 579 C CA . GLY A 1 74 ? 3.795 -2.770 -4.282 1.00 94.69 74 GLY A CA 1
ATOM 580 C C . GLY A 1 74 ? 4.897 -1.891 -4.870 1.00 94.69 74 GLY A C 1
ATOM 581 O O . GLY A 1 74 ? 4.624 -0.756 -5.269 1.00 94.69 74 GLY A O 1
ATOM 582 N N . SER A 1 75 ? 6.128 -2.398 -4.962 1.00 93.06 75 SER A N 1
ATOM 583 C CA . SER A 1 75 ? 7.251 -1.688 -5.600 1.00 93.06 75 SER A CA 1
ATOM 584 C C . SER A 1 75 ? 7.509 -0.314 -4.948 1.00 93.06 75 SER A C 1
ATOM 586 O O . SER A 1 75 ? 7.581 -0.229 -3.720 1.00 93.06 75 SER A O 1
ATOM 588 N N . TYR A 1 76 ? 7.598 0.778 -5.718 1.00 94.88 76 TYR A N 1
ATOM 589 C CA . TYR A 1 76 ? 7.653 2.147 -5.181 1.00 94.88 76 TYR A CA 1
ATOM 590 C C . TYR A 1 76 ? 6.484 2.463 -4.228 1.00 94.88 76 TYR A C 1
ATOM 592 O O . TYR A 1 76 ? 6.691 3.058 -3.173 1.00 94.88 76 TYR A O 1
ATOM 600 N N . GLY A 1 77 ? 5.270 1.976 -4.509 1.00 97.06 77 GLY A N 1
ATOM 601 C CA . GLY A 1 77 ? 4.139 2.084 -3.578 1.00 97.06 77 GLY A CA 1
ATOM 602 C C . GLY A 1 77 ? 4.381 1.351 -2.253 1.00 97.06 77 GLY A C 1
ATOM 603 O O . GLY A 1 77 ? 3.925 1.790 -1.196 1.00 97.06 77 GLY A O 1
ATOM 604 N N . GLY A 1 78 ? 5.140 0.255 -2.283 1.00 95.75 78 GLY A N 1
ATOM 605 C CA . GLY A 1 78 ? 5.588 -0.456 -1.088 1.00 95.75 78 GLY A CA 1
ATOM 606 C C . GLY A 1 78 ? 6.611 0.350 -0.288 1.00 95.75 78 GLY A C 1
ATOM 607 O O . GLY A 1 78 ? 6.524 0.404 0.937 1.00 95.75 78 GLY A O 1
ATOM 608 N N . MET A 1 79 ? 7.519 1.061 -0.963 1.00 94.44 79 MET A N 1
ATOM 609 C CA . MET A 1 79 ? 8.431 2.004 -0.302 1.00 94.44 79 MET A CA 1
ATOM 610 C C . MET A 1 79 ? 7.653 3.136 0.371 1.00 94.44 79 MET A C 1
ATOM 612 O O . MET A 1 79 ? 7.868 3.410 1.549 1.00 94.44 79 MET A O 1
ATOM 616 N N . LEU A 1 80 ? 6.678 3.725 -0.330 1.00 97.69 80 LEU A N 1
ATOM 617 C CA . LEU A 1 80 ? 5.776 4.728 0.240 1.00 97.69 80 LEU A CA 1
ATOM 618 C C . LEU A 1 80 ? 5.003 4.178 1.445 1.00 97.69 80 LEU A C 1
ATOM 620 O O . LEU A 1 80 ? 4.863 4.871 2.445 1.00 97.69 80 LEU A O 1
ATOM 624 N N . THR A 1 81 ? 4.556 2.922 1.397 1.00 97.81 81 THR A N 1
ATOM 625 C CA . THR A 1 81 ? 3.900 2.248 2.530 1.00 97.81 81 THR A CA 1
ATOM 626 C C . THR A 1 81 ? 4.825 2.137 3.743 1.00 97.81 81 THR A C 1
ATOM 628 O O . THR A 1 81 ? 4.424 2.506 4.851 1.00 97.81 81 THR A O 1
ATOM 631 N N . ALA A 1 82 ? 6.070 1.697 3.544 1.00 94.88 82 ALA A N 1
ATOM 632 C CA . ALA A 1 82 ? 7.069 1.627 4.608 1.00 94.88 82 ALA A CA 1
ATOM 633 C C . ALA A 1 82 ? 7.374 3.021 5.189 1.00 94.88 82 ALA A C 1
ATOM 635 O O . ALA A 1 82 ? 7.352 3.216 6.406 1.00 94.88 82 ALA A O 1
ATOM 636 N N . TRP A 1 83 ? 7.585 4.021 4.331 1.00 96.06 83 TRP A N 1
ATOM 637 C CA . TRP A 1 83 ? 7.880 5.389 4.751 1.00 96.06 83 TRP A CA 1
ATOM 638 C C . TRP A 1 83 ? 6.695 6.084 5.422 1.00 96.06 83 TRP A C 1
ATOM 640 O O . TRP A 1 83 ? 6.907 6.804 6.399 1.00 96.06 83 TRP A O 1
ATOM 650 N N . MET A 1 84 ? 5.454 5.820 4.996 1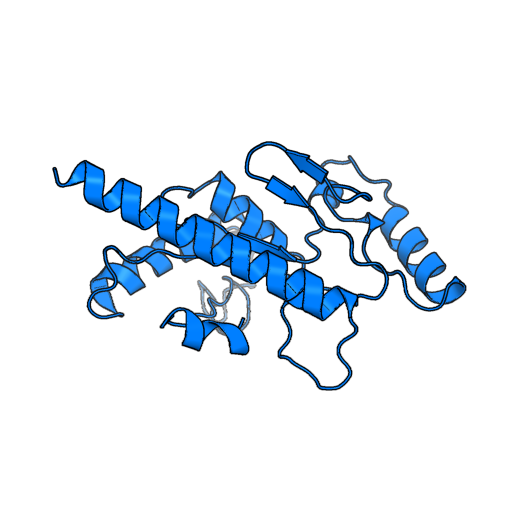.00 98.00 84 MET A N 1
ATOM 651 C CA . MET A 1 84 ? 4.254 6.273 5.710 1.00 98.00 84 MET A CA 1
ATOM 652 C C . MET A 1 84 ? 4.256 5.756 7.145 1.00 98.00 84 MET A C 1
ATOM 654 O O . MET A 1 84 ? 3.944 6.515 8.061 1.00 98.00 84 MET A O 1
ATOM 658 N N . ARG A 1 85 ? 4.639 4.491 7.372 1.00 96.19 85 ARG A N 1
ATOM 659 C CA . ARG A 1 85 ? 4.630 3.919 8.725 1.00 96.19 85 ARG A CA 1
ATOM 660 C C . ARG A 1 85 ? 5.721 4.531 9.597 1.00 96.19 85 ARG A C 1
ATOM 662 O O . ARG A 1 85 ? 5.484 4.753 10.779 1.00 96.19 85 ARG A O 1
ATOM 669 N N . ILE A 1 86 ? 6.874 4.851 9.011 1.00 93.94 86 ILE A N 1
ATOM 670 C CA . ILE A 1 86 ? 7.987 5.517 9.700 1.00 93.94 86 ILE A CA 1
ATOM 671 C C . ILE A 1 86 ? 7.645 6.976 10.040 1.00 93.94 86 ILE A C 1
ATOM 673 O O . ILE A 1 86 ? 7.898 7.422 11.157 1.00 93.94 86 ILE A O 1
ATOM 677 N N . LYS A 1 87 ? 7.094 7.739 9.088 1.00 96.75 87 LYS A N 1
ATOM 678 C CA . LYS A 1 87 ? 6.888 9.193 9.223 1.00 96.75 87 LYS A CA 1
ATOM 679 C C . LYS A 1 87 ? 5.547 9.571 9.850 1.00 96.75 87 LYS A C 1
ATOM 681 O O . LYS A 1 87 ? 5.476 10.561 10.573 1.00 96.75 87 LYS A O 1
ATOM 686 N N . TYR A 1 88 ? 4.505 8.775 9.624 1.00 97.81 88 TYR A N 1
ATOM 687 C CA . TYR A 1 88 ? 3.145 9.022 10.107 1.00 97.81 88 TYR A CA 1
ATOM 688 C C . TYR A 1 88 ? 2.575 7.831 10.905 1.00 97.81 88 TYR A C 1
ATOM 690 O O . TYR A 1 88 ? 1.452 7.389 10.639 1.00 97.81 88 TYR A O 1
ATOM 698 N N . PRO A 1 89 ? 3.281 7.320 11.939 1.00 95.81 89 PRO A N 1
ATOM 699 C CA . PRO A 1 89 ? 2.806 6.179 12.732 1.00 95.81 89 PRO A CA 1
ATOM 700 C C . PRO A 1 89 ? 1.521 6.476 13.522 1.00 95.81 89 PRO A C 1
ATOM 702 O O . PRO A 1 89 ? 0.853 5.553 13.979 1.00 95.81 89 PRO A O 1
ATOM 705 N N . HIS A 1 90 ? 1.177 7.758 13.682 1.00 95.06 90 HIS A N 1
ATOM 706 C CA . HIS A 1 90 ? -0.060 8.224 14.308 1.00 95.06 90 HIS A CA 1
ATOM 707 C C . HIS A 1 90 ? -1.274 8.195 13.358 1.00 95.06 90 HIS A C 1
ATOM 709 O O . HIS A 1 90 ? -2.404 8.317 13.825 1.00 95.06 90 HIS A O 1
ATOM 715 N N . LEU A 1 91 ? -1.066 8.048 12.040 1.00 97.25 91 LEU A N 1
ATOM 716 C CA . LEU A 1 91 ? -2.147 7.996 11.044 1.00 97.25 91 LEU A CA 1
ATOM 717 C C . LEU A 1 91 ? -2.451 6.577 10.567 1.00 97.25 91 LEU A C 1
ATOM 719 O O . LEU A 1 91 ? -3.622 6.255 10.370 1.00 97.25 91 LEU A O 1
ATOM 723 N N . ILE A 1 92 ? -1.425 5.742 10.393 1.00 97.38 92 ILE A N 1
ATOM 724 C CA . ILE A 1 92 ? -1.577 4.344 9.973 1.00 97.38 92 ILE A CA 1
ATOM 725 C C . ILE A 1 92 ? -1.055 3.407 11.053 1.00 97.38 92 ILE A C 1
ATOM 727 O O . ILE A 1 92 ? -0.003 3.677 11.616 1.00 97.38 92 ILE A O 1
ATOM 731 N N . VAL A 1 93 ? -1.758 2.311 11.342 1.00 97.00 93 VAL A N 1
ATOM 732 C CA . VAL A 1 93 ? -1.418 1.367 12.428 1.00 97.00 93 VAL A CA 1
ATOM 733 C C . VAL A 1 93 ? -0.429 0.287 11.984 1.00 97.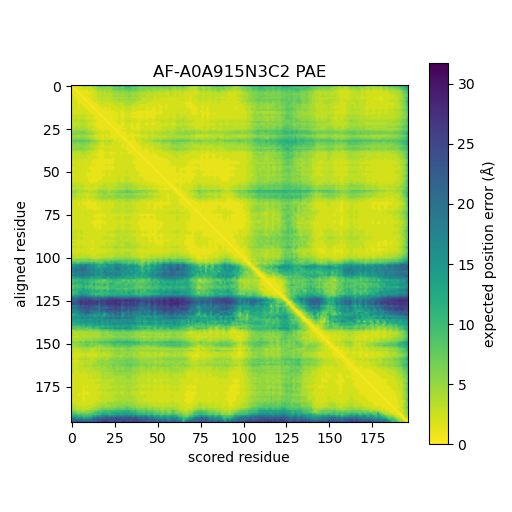00 93 VAL A C 1
ATOM 735 O O . VAL A 1 93 ? 0.294 -0.269 12.802 1.00 97.00 93 VAL A O 1
ATOM 738 N N . GLY A 1 94 ? -0.343 0.051 10.677 1.00 97.00 94 GLY A N 1
ATOM 739 C CA . GLY A 1 94 ? 0.566 -0.893 10.039 1.00 97.00 94 GLY A CA 1
ATOM 740 C C . GLY A 1 94 ? 0.510 -0.741 8.521 1.00 97.00 94 GLY A C 1
ATOM 741 O O . GLY A 1 94 ? -0.262 0.074 8.006 1.00 97.00 94 GLY A O 1
ATOM 742 N N . GLY A 1 95 ? 1.322 -1.514 7.807 1.00 96.75 95 GLY A N 1
ATOM 743 C CA . GLY A 1 95 ? 1.272 -1.520 6.352 1.00 96.75 95 GLY A CA 1
ATOM 744 C C . GLY A 1 95 ? 1.994 -2.699 5.713 1.00 96.75 95 GLY A C 1
ATOM 745 O O . GLY A 1 95 ? 2.966 -3.211 6.267 1.00 96.75 95 GLY A O 1
ATOM 746 N N . LEU A 1 96 ? 1.506 -3.119 4.546 1.00 97.00 96 LEU A N 1
ATOM 747 C CA . LEU A 1 96 ? 2.098 -4.179 3.731 1.00 97.00 96 LEU A CA 1
ATOM 748 C C . LEU A 1 96 ? 2.916 -3.567 2.589 1.00 97.00 96 LEU A C 1
ATOM 750 O O . LEU A 1 96 ? 2.364 -3.056 1.610 1.00 97.00 96 LEU A O 1
ATOM 754 N N . ALA A 1 97 ? 4.239 -3.606 2.736 1.00 95.50 97 ALA A N 1
ATOM 755 C CA . ALA A 1 97 ? 5.202 -3.124 1.751 1.00 95.50 97 ALA A CA 1
ATOM 756 C C . ALA A 1 97 ? 5.679 -4.282 0.862 1.00 95.50 97 ALA A C 1
ATOM 758 O O . ALA A 1 97 ? 6.743 -4.861 1.087 1.00 95.50 97 ALA A O 1
ATOM 759 N N . SER A 1 98 ? 4.883 -4.638 -0.143 1.00 93.62 98 SER A N 1
ATOM 760 C CA . SER A 1 98 ? 5.189 -5.779 -0.997 1.00 93.62 98 SER A CA 1
ATOM 761 C C . SER A 1 98 ? 6.262 -5.461 -2.031 1.00 93.62 98 SER A C 1
ATOM 763 O O . SER A 1 98 ? 6.166 -4.490 -2.787 1.00 93.62 98 SER A O 1
ATOM 765 N N . SER A 1 99 ? 7.284 -6.318 -2.099 1.00 90.19 99 SER A N 1
ATOM 766 C CA . SER A 1 99 ? 8.365 -6.230 -3.089 1.00 90.19 99 SER A CA 1
ATOM 767 C C . SER A 1 99 ? 8.987 -4.824 -3.190 1.00 90.19 99 SER A C 1
ATOM 769 O O . SER A 1 99 ? 9.316 -4.359 -4.279 1.00 90.19 99 SER A O 1
ATOM 771 N N . ALA A 1 100 ? 9.090 -4.121 -2.057 1.00 89.62 100 ALA A N 1
ATOM 772 C CA . ALA A 1 100 ? 9.564 -2.745 -1.982 1.00 89.62 100 ALA A CA 1
ATOM 773 C C . ALA A 1 100 ? 11.102 -2.694 -2.049 1.00 89.62 100 ALA A C 1
ATOM 775 O O . ALA A 1 100 ? 11.753 -3.201 -1.128 1.00 89.62 100 ALA A O 1
ATOM 776 N N . PRO A 1 101 ? 11.708 -2.070 -3.078 1.00 86.69 101 PRO A N 1
ATOM 777 C CA . PRO A 1 101 ? 13.156 -2.085 -3.265 1.00 86.69 101 PRO A CA 1
ATOM 778 C C . PRO A 1 101 ? 13.882 -1.033 -2.403 1.00 86.69 101 PRO A C 1
ATOM 780 O O . PRO A 1 101 ? 14.675 -0.243 -2.905 1.00 86.69 101 PRO A O 1
ATOM 783 N N . VAL A 1 102 ? 13.606 -0.987 -1.095 1.00 80.19 102 VAL A N 1
ATOM 784 C CA . VAL A 1 102 ? 14.098 0.073 -0.189 1.00 80.19 102 VAL A CA 1
ATOM 785 C C . VAL A 1 102 ? 15.629 0.177 -0.137 1.00 80.19 102 VAL A C 1
ATOM 787 O O . VAL A 1 102 ? 16.154 1.272 0.028 1.00 80.19 102 VAL A O 1
ATOM 790 N N . HIS A 1 103 ? 16.357 -0.926 -0.340 1.00 78.00 103 HIS A N 1
ATOM 791 C CA . HIS A 1 103 ? 17.826 -0.945 -0.300 1.00 78.00 103 HIS A CA 1
ATOM 792 C C . HIS A 1 103 ? 18.503 -0.443 -1.583 1.00 78.00 103 HIS A C 1
ATOM 794 O O . HIS A 1 103 ? 19.681 -0.076 -1.547 1.00 78.00 103 HIS A O 1
ATOM 800 N N . TYR A 1 104 ? 17.782 -0.363 -2.707 1.00 74.00 104 TYR A N 1
ATOM 801 C CA . TYR A 1 104 ? 18.346 0.125 -3.973 1.00 74.00 104 TYR A CA 1
ATOM 802 C C . TYR A 1 104 ? 18.712 1.617 -3.942 1.00 74.00 104 TYR A C 1
ATOM 804 O O . TYR A 1 104 ? 19.453 2.074 -4.806 1.00 74.00 104 TYR A O 1
ATOM 812 N N . PHE A 1 105 ? 18.231 2.367 -2.948 1.00 69.31 105 PHE A N 1
ATOM 813 C CA . PHE A 1 105 ? 18.405 3.819 -2.865 1.00 69.31 105 PHE A CA 1
ATOM 814 C C . PHE A 1 105 ? 19.556 4.262 -1.953 1.00 69.31 105 PHE A C 1
ATOM 816 O O . PHE A 1 105 ? 20.031 5.384 -2.084 1.00 69.31 105 PHE A O 1
ATOM 823 N N . GLU A 1 106 ? 20.046 3.401 -1.057 1.00 63.84 106 GLU A N 1
ATOM 824 C CA . GLU A 1 106 ? 21.047 3.786 -0.046 1.00 63.84 106 GLU A CA 1
ATOM 825 C C . GLU A 1 106 ? 22.500 3.429 -0.429 1.00 63.84 106 GLU A C 1
ATOM 827 O O . GLU A 1 106 ? 23.364 3.342 0.438 1.00 63.84 106 GLU A O 1
ATOM 832 N N . ASN A 1 107 ? 22.807 3.178 -1.711 1.00 64.62 107 ASN A N 1
ATOM 833 C CA . ASN A 1 107 ? 24.079 2.555 -2.144 1.00 64.62 107 ASN A CA 1
ATOM 834 C C . ASN A 1 107 ? 24.393 1.225 -1.417 1.00 64.62 107 ASN A C 1
ATOM 836 O O . ASN A 1 107 ? 25.523 0.740 -1.442 1.00 64.62 107 ASN A O 1
ATOM 840 N N . VAL A 1 108 ? 23.387 0.619 -0.778 1.00 69.56 108 VAL A N 1
ATOM 841 C CA . VAL A 1 108 ? 23.493 -0.650 -0.042 1.00 69.56 108 VAL A CA 1
ATOM 842 C C . VAL A 1 108 ? 23.488 -1.840 -1.006 1.00 69.56 108 VAL A C 1
ATOM 844 O O . VAL A 1 108 ? 23.996 -2.911 -0.680 1.00 69.56 108 VAL A O 1
ATOM 847 N N . THR A 1 109 ? 22.953 -1.652 -2.215 1.00 67.25 109 THR A N 1
ATOM 848 C CA . THR A 1 109 ? 22.868 -2.692 -3.249 1.00 67.25 109 THR A CA 1
ATOM 849 C C . THR A 1 109 ? 23.811 -2.373 -4.409 1.00 67.25 109 THR A C 1
ATOM 851 O O . THR A 1 109 ? 23.935 -1.221 -4.817 1.00 67.25 109 THR A O 1
ATOM 854 N N . SER A 1 110 ? 24.468 -3.396 -4.966 1.00 72.44 110 SER A N 1
ATOM 855 C CA . SER A 1 110 ? 25.304 -3.259 -6.169 1.00 72.44 110 SER A CA 1
ATOM 856 C C . SER A 1 110 ? 24.476 -2.734 -7.350 1.00 72.44 110 SER A C 1
ATOM 858 O O . SER A 1 110 ? 23.341 -3.175 -7.545 1.00 72.44 110 SER A O 1
ATOM 860 N N . GLY A 1 111 ? 25.058 -1.871 -8.191 1.00 71.25 111 GLY A N 1
ATOM 861 C CA . GLY A 1 111 ? 24.415 -1.386 -9.421 1.00 71.25 111 GLY A CA 1
ATOM 862 C C . GLY A 1 111 ? 24.075 -2.490 -10.436 1.00 71.25 111 GLY A C 1
ATOM 863 O O . GLY A 1 111 ? 23.216 -2.292 -11.290 1.00 71.25 111 GLY A O 1
ATOM 864 N N . HIS A 1 112 ? 24.688 -3.672 -10.316 1.00 74.88 112 HIS A N 1
ATOM 865 C CA . HIS A 1 112 ? 24.395 -4.839 -11.157 1.00 74.88 112 HIS A CA 1
ATOM 866 C C . HIS A 1 112 ? 23.274 -5.726 -10.610 1.00 74.88 112 HIS A C 1
ATOM 868 O O . HIS A 1 112 ? 22.741 -6.547 -11.352 1.00 74.88 112 HIS A O 1
ATOM 874 N N . SER A 1 113 ? 22.853 -5.523 -9.357 1.00 74.75 113 SER A N 1
ATOM 875 C CA . SER A 1 113 ? 21.921 -6.423 -8.662 1.00 74.75 113 SER A CA 1
ATOM 876 C C . SER A 1 113 ? 20.615 -6.628 -9.431 1.00 74.75 113 SER A C 1
ATOM 878 O O . SER A 1 113 ? 20.092 -7.736 -9.463 1.00 74.75 113 SER A O 1
ATOM 880 N N . TYR A 1 114 ? 20.106 -5.589 -10.101 1.00 75.56 114 TYR A N 1
ATOM 881 C CA . TYR A 1 114 ? 18.882 -5.697 -10.896 1.00 75.56 114 TYR A CA 1
ATOM 882 C C . TYR A 1 114 ? 19.058 -6.670 -12.071 1.00 75.56 114 TYR A C 1
ATOM 884 O O . TYR A 1 114 ? 18.214 -7.538 -12.311 1.00 75.56 114 TYR A O 1
ATOM 892 N N . PHE A 1 115 ? 20.177 -6.549 -12.788 1.00 78.00 115 PHE A N 1
ATOM 893 C CA . PHE A 1 115 ? 20.499 -7.416 -13.917 1.00 78.00 115 PHE A CA 1
ATOM 894 C C . PHE A 1 115 ? 20.800 -8.840 -13.456 1.00 78.00 115 PHE A C 1
ATOM 896 O O . PHE A 1 115 ? 20.280 -9.773 -14.057 1.00 78.00 115 PHE A O 1
ATOM 903 N N . ASP A 1 116 ? 21.532 -9.014 -12.356 1.00 75.31 116 ASP A N 1
ATOM 904 C CA . ASP A 1 116 ? 21.838 -10.335 -11.795 1.00 75.31 116 ASP A CA 1
ATOM 905 C C . ASP A 1 116 ? 20.565 -11.091 -11.397 1.00 75.31 116 ASP A C 1
ATOM 907 O O . ASP A 1 116 ? 20.423 -12.283 -11.671 1.00 75.31 116 ASP A O 1
ATOM 911 N N . ILE A 1 117 ? 19.607 -10.395 -10.776 1.00 73.44 117 ILE A N 1
ATOM 912 C CA . ILE A 1 117 ? 18.306 -10.972 -10.426 1.00 73.44 117 ILE A CA 1
ATOM 913 C C . ILE A 1 117 ? 17.509 -11.315 -11.693 1.00 73.44 117 ILE A C 1
ATOM 915 O O . ILE A 1 117 ? 16.914 -12.392 -11.778 1.00 73.44 117 ILE A O 1
ATOM 919 N N . THR A 1 118 ? 17.519 -10.430 -12.694 1.00 72.06 118 THR A N 1
ATOM 920 C CA . THR A 1 118 ? 16.837 -10.674 -13.972 1.00 72.06 118 THR A CA 1
ATOM 921 C C . THR A 1 118 ? 17.409 -11.917 -14.652 1.00 72.06 118 THR A C 1
ATOM 923 O O . THR A 1 118 ? 16.659 -12.839 -14.955 1.00 72.06 118 THR A O 1
ATOM 926 N N . ILE A 1 119 ? 18.731 -12.001 -14.812 1.00 73.50 119 ILE A N 1
ATOM 927 C CA . ILE A 1 119 ? 19.423 -13.149 -15.414 1.00 73.50 119 ILE A CA 1
ATOM 928 C C . ILE A 1 119 ? 19.082 -14.432 -14.654 1.00 73.50 119 ILE A C 1
ATOM 930 O O . ILE A 1 119 ? 18.587 -15.382 -15.256 1.00 73.50 119 ILE A O 1
ATOM 934 N N . ARG A 1 120 ? 19.210 -14.425 -13.321 1.00 68.50 120 ARG A N 1
ATOM 935 C CA . ARG A 1 120 ? 18.864 -15.573 -12.472 1.00 68.50 120 ARG A CA 1
ATOM 936 C C . ARG A 1 120 ? 17.421 -16.032 -12.660 1.00 68.50 120 ARG A C 1
ATOM 938 O O . ARG A 1 120 ? 17.149 -17.226 -12.599 1.00 68.50 120 ARG A O 1
ATOM 945 N N . THR A 1 121 ? 16.489 -15.107 -12.873 1.00 68.94 121 THR A N 1
ATOM 946 C CA . THR A 1 121 ? 15.080 -15.443 -13.120 1.00 68.94 121 THR A CA 1
ATOM 947 C C . THR A 1 121 ? 14.914 -16.232 -14.403 1.00 68.94 121 THR A C 1
ATOM 949 O O . THR A 1 121 ? 14.199 -17.233 -14.401 1.00 68.94 121 THR A O 1
ATOM 952 N N . PHE A 1 122 ? 15.558 -15.771 -15.477 1.00 69.56 122 PHE A N 1
ATOM 953 C CA . PHE A 1 122 ? 15.507 -16.420 -16.782 1.00 69.56 122 PHE A CA 1
ATOM 954 C C . PHE A 1 122 ? 16.244 -17.764 -16.770 1.00 69.56 122 PHE A C 1
ATOM 956 O O . PHE A 1 122 ? 15.740 -18.726 -17.339 1.00 69.56 122 PHE A O 1
ATOM 963 N N . GLU A 1 123 ? 17.383 -17.860 -16.080 1.00 70.69 123 GLU A N 1
ATOM 964 C CA . GLU A 1 123 ? 18.156 -19.103 -15.960 1.00 70.69 123 GLU A CA 1
ATOM 965 C C . GLU A 1 123 ? 17.456 -20.155 -15.086 1.00 70.69 123 GLU A C 1
ATOM 967 O O . GLU A 1 123 ? 17.422 -21.329 -15.445 1.00 70.69 123 GLU A O 1
ATOM 972 N N . ASN A 1 124 ? 16.848 -19.746 -13.967 1.00 63.75 124 ASN A N 1
ATOM 973 C CA . ASN A 1 124 ? 16.263 -20.660 -12.976 1.00 63.75 124 ASN A CA 1
ATOM 974 C C . ASN A 1 124 ? 14.730 -20.753 -13.029 1.00 63.75 124 ASN A C 1
ATOM 976 O O . ASN A 1 124 ? 14.120 -21.277 -12.102 1.00 63.75 124 ASN A O 1
ATOM 980 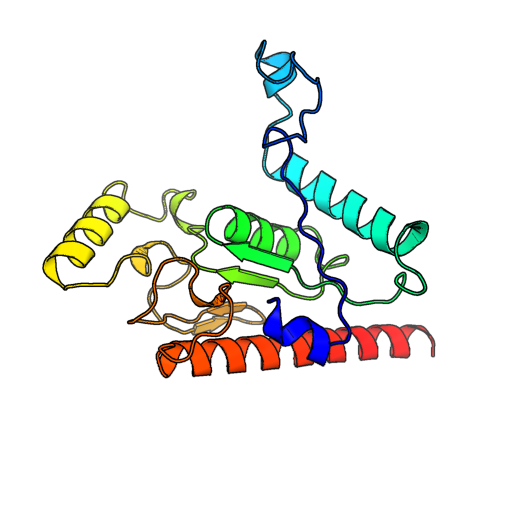N N . SER A 1 125 ? 14.092 -20.259 -14.093 1.00 56.59 125 SER A N 1
ATOM 981 C CA . SER A 1 125 ? 12.638 -20.366 -14.303 1.00 56.59 125 SER A CA 1
ATOM 982 C C . SER A 1 125 ? 11.760 -19.801 -13.163 1.00 56.59 125 SER A C 1
ATOM 984 O O . SER A 1 125 ? 10.715 -20.375 -12.868 1.00 56.59 125 SER A O 1
ATOM 986 N N . GLY A 1 126 ? 12.133 -18.658 -12.555 1.00 54.47 126 GLY A N 1
ATOM 987 C CA . GLY A 1 126 ? 11.180 -17.861 -11.751 1.00 54.47 126 GLY A CA 1
ATOM 988 C C . GLY A 1 126 ? 11.603 -17.351 -10.366 1.00 54.47 126 GLY A C 1
ATOM 989 O O . GLY A 1 126 ? 10.874 -17.576 -9.411 1.00 54.47 126 GLY A O 1
ATOM 990 N N . TYR A 1 127 ? 12.689 -16.573 -10.246 1.00 60.16 127 TYR A N 1
ATOM 991 C CA . TYR A 1 127 ? 13.050 -15.898 -8.977 1.00 60.16 127 TYR A CA 1
ATOM 992 C C . TYR A 1 127 ? 13.430 -14.411 -9.142 1.00 60.16 127 TYR A C 1
ATOM 994 O O . TYR A 1 127 ? 14.615 -14.076 -9.062 1.00 60.16 127 TYR A O 1
ATOM 1002 N N . PRO A 1 128 ? 12.463 -13.490 -9.341 1.00 55.97 128 PRO A N 1
ATOM 1003 C CA . PRO A 1 128 ? 12.793 -12.175 -9.883 1.00 55.97 128 PRO A CA 1
ATOM 1004 C C . PRO A 1 128 ? 12.954 -11.004 -8.926 1.00 55.97 128 PRO A C 1
ATOM 1006 O O . PRO A 1 128 ? 13.340 -9.949 -9.412 1.00 55.97 128 PRO A O 1
ATOM 1009 N N . TRP A 1 129 ? 12.703 -11.107 -7.610 1.00 57.12 129 TRP A N 1
ATOM 1010 C CA . TRP A 1 129 ? 12.683 -9.875 -6.785 1.00 57.12 129 TRP A CA 1
ATOM 1011 C C . TRP A 1 129 ? 13.197 -9.971 -5.339 1.00 57.12 129 TRP A C 1
ATOM 1013 O O . TRP A 1 129 ? 13.232 -8.949 -4.653 1.00 57.12 129 TRP A O 1
ATOM 1023 N N . SER A 1 130 ? 13.673 -11.129 -4.859 1.00 55.72 130 SER A N 1
ATOM 1024 C CA . SER A 1 130 ? 14.188 -11.254 -3.478 1.00 55.72 130 SER A CA 1
ATOM 1025 C C . SER A 1 130 ? 15.467 -10.444 -3.219 1.00 55.72 130 SER A C 1
ATOM 1027 O O . SER A 1 130 ? 15.726 -10.045 -2.086 1.00 55.72 130 SER A O 1
ATOM 1029 N N . GLY A 1 131 ? 16.253 -10.147 -4.259 1.00 53.09 131 GLY A N 1
ATOM 1030 C CA . GLY A 1 131 ? 17.514 -9.414 -4.123 1.00 53.09 131 GLY A CA 1
ATOM 1031 C C . GLY A 1 131 ? 17.373 -7.903 -3.896 1.00 53.09 131 GLY A C 1
ATOM 1032 O O . GLY A 1 131 ? 18.373 -7.263 -3.594 1.00 53.09 131 GLY A O 1
ATOM 1033 N N . GLY A 1 132 ? 16.166 -7.337 -4.027 1.00 53.22 132 GLY A N 1
ATOM 1034 C CA . GLY A 1 132 ? 15.906 -5.910 -3.791 1.00 53.22 132 GLY A CA 1
ATOM 1035 C C . GLY A 1 132 ? 15.224 -5.549 -2.484 1.00 53.22 132 GLY A C 1
ATOM 1036 O O . GLY A 1 132 ? 15.185 -4.373 -2.128 1.00 53.22 132 GLY A O 1
ATOM 1037 N N . GLY A 1 133 ? 14.665 -6.538 -1.791 1.00 55.22 133 GLY A N 1
ATOM 1038 C CA . GLY A 1 133 ? 13.992 -6.327 -0.516 1.00 55.22 133 GLY A CA 1
ATOM 1039 C C . GLY A 1 133 ? 14.962 -6.012 0.625 1.00 55.22 133 GLY A C 1
ATOM 1040 O O . GLY A 1 133 ? 16.181 -6.074 0.478 1.00 55.22 133 GLY A O 1
ATOM 1041 N N . TRP A 1 134 ? 14.397 -5.721 1.798 1.00 54.12 134 TRP A N 1
ATOM 1042 C CA . TRP A 1 134 ? 15.147 -5.461 3.033 1.00 54.12 134 TRP A CA 1
ATOM 1043 C C . TRP A 1 134 ? 16.135 -6.592 3.380 1.00 54.12 134 TRP A C 1
ATOM 1045 O O . TRP A 1 134 ? 17.301 -6.347 3.682 1.00 54.12 134 TRP A O 1
ATOM 1055 N N . ARG A 1 135 ? 15.694 -7.856 3.321 1.00 59.19 135 ARG A N 1
ATOM 1056 C CA . ARG A 1 135 ? 16.547 -9.034 3.542 1.00 59.19 135 ARG A CA 1
ATOM 1057 C C . ARG A 1 135 ? 16.184 -10.162 2.588 1.00 59.19 135 ARG A C 1
ATOM 1059 O O . ARG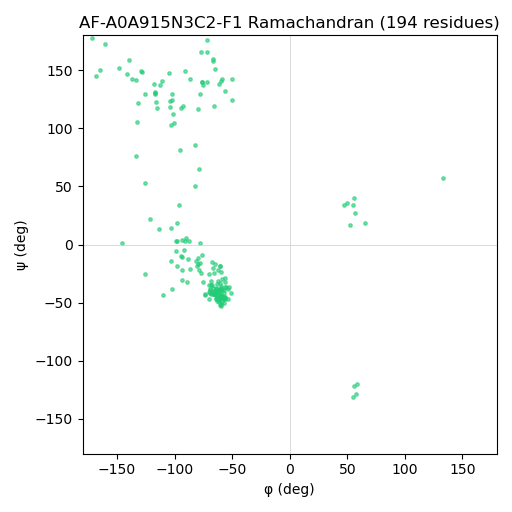 A 1 135 ? 15.015 -10.371 2.286 1.00 59.19 135 ARG A O 1
ATOM 1066 N N . GLN A 1 136 ? 17.198 -10.933 2.195 1.00 62.06 136 GLN A N 1
ATOM 1067 C CA . GLN A 1 136 ? 17.038 -12.154 1.392 1.00 62.06 136 GLN A CA 1
ATOM 1068 C C . GLN A 1 136 ? 16.566 -13.362 2.219 1.00 62.06 136 GLN A C 1
ATOM 1070 O O . GLN A 1 136 ? 16.405 -14.452 1.683 1.00 62.06 136 GLN A O 1
ATOM 1075 N N . THR A 1 137 ? 16.334 -13.178 3.520 1.00 63.81 137 THR A N 1
ATOM 1076 C CA . THR A 1 137 ? 15.807 -14.200 4.425 1.00 63.81 137 THR A CA 1
ATOM 1077 C C . THR A 1 137 ? 14.621 -13.663 5.214 1.00 63.81 137 THR A C 1
ATOM 1079 O O . THR A 1 137 ? 14.537 -12.471 5.531 1.00 63.81 137 THR A O 1
ATOM 1082 N N . THR A 1 138 ? 13.700 -14.564 5.555 1.00 72.50 138 THR A N 1
ATOM 1083 C CA . THR A 1 138 ? 12.574 -14.250 6.436 1.00 72.50 138 THR A CA 1
ATOM 1084 C C . THR A 1 138 ? 13.102 -13.931 7.832 1.00 72.50 138 THR A C 1
ATOM 1086 O O . THR A 1 138 ? 13.741 -14.773 8.461 1.00 72.50 138 THR A O 1
ATOM 1089 N N . THR A 1 139 ? 12.859 -12.714 8.322 1.00 77.75 139 THR A N 1
ATOM 1090 C CA . THR A 1 139 ? 13.322 -12.275 9.647 1.00 77.75 139 THR A CA 1
ATOM 1091 C C . THR A 1 139 ? 12.353 -11.276 10.267 1.00 77.75 139 THR A C 1
ATOM 1093 O O . THR A 1 139 ? 11.698 -10.522 9.548 1.00 77.75 139 THR A O 1
ATOM 1096 N N . ASN A 1 140 ? 12.319 -11.242 11.600 1.00 78.81 140 ASN A N 1
ATOM 1097 C CA . ASN A 1 140 ? 11.538 -10.277 12.367 1.00 78.81 140 ASN A CA 1
ATOM 1098 C C . ASN A 1 140 ? 12.488 -9.405 13.194 1.00 78.81 140 ASN A C 1
ATOM 1100 O O . ASN A 1 140 ? 13.369 -9.932 13.877 1.00 78.81 140 ASN A O 1
ATOM 1104 N N . VAL A 1 141 ? 12.318 -8.085 13.139 1.00 77.88 141 VAL A N 1
ATOM 1105 C CA . VAL A 1 141 ? 13.091 -7.123 13.939 1.00 77.88 141 VAL A CA 1
ATOM 1106 C C . VAL A 1 141 ? 12.121 -6.126 14.563 1.00 77.88 141 VAL A C 1
ATOM 1108 O O . VAL A 1 141 ? 11.592 -5.251 13.881 1.00 77.88 141 VAL A O 1
ATOM 1111 N N . GLY A 1 142 ? 11.867 -6.265 15.867 1.00 83.81 142 GLY A N 1
ATOM 1112 C CA . GLY A 1 142 ? 10.849 -5.465 16.550 1.00 83.81 142 GLY A CA 1
ATOM 1113 C C . GLY A 1 142 ? 9.470 -5.671 15.915 1.00 83.81 142 GLY A C 1
ATOM 1114 O O . GLY A 1 142 ? 8.975 -6.792 15.873 1.00 83.81 142 GLY A O 1
ATOM 1115 N N . SER A 1 143 ? 8.871 -4.594 15.402 1.00 84.88 143 SER A N 1
ATOM 1116 C CA . SER A 1 143 ? 7.572 -4.603 14.713 1.00 84.88 143 SER A CA 1
ATOM 1117 C C . SER A 1 143 ? 7.654 -4.811 13.191 1.00 84.88 143 SER A C 1
ATOM 1119 O O . SER A 1 143 ? 6.623 -4.774 12.519 1.00 84.88 143 SER A O 1
ATOM 1121 N N . LEU A 1 144 ? 8.854 -5.020 12.631 1.00 87.50 144 LEU A N 1
ATOM 1122 C CA . LEU A 1 144 ? 9.058 -5.292 11.206 1.00 87.50 144 LEU A CA 1
ATOM 1123 C C . LEU A 1 144 ? 9.108 -6.801 10.946 1.00 87.50 144 LEU A C 1
ATOM 1125 O O . LEU A 1 144 ? 10.031 -7.479 11.403 1.00 87.50 144 LEU A O 1
ATOM 1129 N N . TYR A 1 145 ? 8.157 -7.295 10.154 1.00 89.00 145 TYR A N 1
ATOM 1130 C CA . TYR A 1 145 ? 8.108 -8.670 9.657 1.00 89.00 145 TYR A CA 1
ATOM 1131 C C . TYR A 1 145 ? 8.527 -8.693 8.185 1.00 89.00 145 TYR A C 1
ATOM 1133 O O . TYR A 1 145 ? 7.934 -7.997 7.364 1.00 89.00 145 TYR A O 1
ATOM 1141 N N . SER A 1 146 ? 9.545 -9.484 7.846 1.00 89.00 146 SER A N 1
ATOM 1142 C CA . SER A 1 146 ? 10.025 -9.656 6.472 1.00 89.00 146 SER A CA 1
ATOM 1143 C C . SER A 1 146 ? 9.819 -11.100 6.048 1.00 89.00 146 SER A C 1
ATOM 1145 O O . SER A 1 146 ? 10.367 -11.995 6.689 1.00 89.00 146 SER A O 1
ATOM 1147 N N . TYR A 1 147 ? 9.077 -11.321 4.963 1.00 87.69 147 TYR A N 1
ATOM 1148 C CA . TYR A 1 147 ? 8.829 -12.642 4.386 1.00 87.69 147 TYR A CA 1
ATOM 1149 C C . TYR A 1 147 ? 9.407 -12.723 2.978 1.00 87.69 147 TYR A C 1
ATOM 1151 O O . TYR A 1 147 ? 9.147 -11.858 2.144 1.00 87.69 147 TYR A O 1
ATOM 1159 N N . VAL A 1 148 ? 10.170 -13.780 2.713 1.00 84.19 148 VAL A N 1
ATOM 1160 C CA . VAL A 1 148 ? 10.596 -14.143 1.359 1.00 84.19 148 VAL A CA 1
ATOM 1161 C C . VAL A 1 148 ? 9.719 -15.295 0.888 1.00 84.19 148 VAL A C 1
ATOM 1163 O O . VAL A 1 148 ? 9.628 -16.312 1.574 1.00 84.19 148 VAL A O 1
ATOM 1166 N N . VAL A 1 149 ? 9.059 -15.113 -0.257 1.00 83.62 149 VAL A N 1
ATOM 1167 C CA . VAL A 1 149 ? 8.255 -16.150 -0.912 1.00 83.62 149 VAL A CA 1
ATOM 1168 C C . VAL A 1 149 ? 8.900 -16.477 -2.244 1.00 83.62 149 VAL A C 1
ATOM 1170 O O . VAL A 1 149 ? 9.055 -15.609 -3.101 1.00 83.62 149 VAL A O 1
ATOM 1173 N N . GLU A 1 150 ? 9.329 -17.723 -2.356 1.00 76.75 150 GLU A N 1
ATOM 1174 C CA . GLU A 1 150 ? 10.218 -18.209 -3.404 1.00 76.75 150 GLU A CA 1
ATOM 1175 C C . GLU A 1 150 ? 9.516 -18.351 -4.762 1.00 76.75 150 GLU A C 1
ATOM 1177 O O . GLU A 1 150 ? 10.016 -17.894 -5.781 1.00 76.75 150 GLU A O 1
ATOM 1182 N N . ASP A 1 151 ? 8.299 -18.871 -4.761 1.00 79.69 151 ASP A N 1
ATOM 1183 C CA . ASP A 1 151 ? 7.430 -19.116 -5.914 1.00 79.69 151 ASP A CA 1
ATOM 1184 C C . ASP A 1 151 ? 6.423 -17.972 -6.148 1.00 79.69 151 ASP A C 1
ATOM 1186 O O . ASP A 1 151 ? 5.285 -18.189 -6.565 1.00 79.69 151 ASP A O 1
ATOM 1190 N N . SER A 1 152 ? 6.837 -16.732 -5.865 1.00 81.12 152 SER A N 1
ATOM 1191 C CA . SER A 1 152 ? 5.998 -15.536 -5.978 1.00 81.12 152 SER A CA 1
ATOM 1192 C C . SER A 1 152 ? 6.465 -14.587 -7.081 1.00 81.12 152 SER A C 1
ATOM 1194 O O . SER A 1 152 ? 7.650 -14.270 -7.208 1.00 81.12 152 SER A O 1
ATOM 1196 N N . ALA A 1 153 ? 5.510 -14.057 -7.848 1.00 82.75 153 ALA A N 1
ATOM 1197 C CA . ALA A 1 153 ? 5.758 -12.931 -8.741 1.00 82.75 153 ALA A CA 1
ATOM 1198 C C . ALA A 1 153 ? 5.825 -11.600 -7.965 1.00 82.75 153 ALA A C 1
ATOM 1200 O O . ALA A 1 153 ? 5.389 -11.495 -6.817 1.00 82.75 153 ALA A O 1
ATOM 1201 N N . HIS A 1 154 ? 6.339 -10.551 -8.618 1.00 84.31 154 HIS A N 1
ATOM 1202 C CA . HIS A 1 154 ? 6.354 -9.197 -8.053 1.00 84.31 154 HIS A CA 1
ATOM 1203 C C . HIS A 1 154 ? 4.953 -8.828 -7.538 1.00 84.31 154 HIS A C 1
ATOM 1205 O O . HIS A 1 154 ? 3.984 -8.926 -8.294 1.00 84.31 154 HIS A O 1
ATOM 1211 N N . HIS A 1 155 ? 4.856 -8.453 -6.256 1.00 89.25 155 HIS A N 1
ATOM 1212 C CA . HIS A 1 155 ? 3.622 -8.067 -5.551 1.00 89.25 155 HIS A CA 1
ATOM 1213 C C . HIS A 1 155 ? 2.411 -9.001 -5.734 1.00 89.25 155 HIS A C 1
ATOM 1215 O O . HIS A 1 155 ? 1.260 -8.547 -5.795 1.00 89.25 155 HIS A O 1
ATOM 1221 N N . TYR A 1 156 ? 2.649 -10.308 -5.866 1.00 90.88 156 TYR A N 1
ATOM 1222 C CA . TYR A 1 156 ? 1.581 -11.283 -6.084 1.00 90.88 156 TYR A CA 1
ATOM 1223 C C . TYR A 1 156 ? 0.662 -11.457 -4.861 1.00 90.88 156 TYR A C 1
ATOM 1225 O O . TYR A 1 156 ? -0.549 -11.642 -5.005 1.00 90.88 156 TYR A O 1
ATOM 1233 N N . ASP A 1 157 ? 1.200 -11.290 -3.657 1.00 92.50 157 ASP A N 1
ATOM 1234 C CA . ASP A 1 157 ? 0.463 -11.237 -2.389 1.00 92.50 157 ASP A CA 1
ATOM 1235 C C . ASP A 1 157 ? -0.683 -10.211 -2.411 1.00 92.50 157 ASP A C 1
ATOM 1237 O O . ASP A 1 157 ? -1.777 -10.499 -1.927 1.00 92.50 157 ASP A O 1
ATOM 1241 N N . LEU A 1 158 ? -0.487 -9.068 -3.080 1.00 93.50 158 LEU A N 1
ATOM 1242 C CA . LEU A 1 158 ? -1.481 -7.993 -3.161 1.00 93.50 158 LEU A CA 1
ATOM 1243 C C . LEU A 1 158 ? -2.592 -8.231 -4.197 1.00 93.50 158 LEU A C 1
ATOM 1245 O O . LEU A 1 158 ? -3.582 -7.488 -4.207 1.00 93.50 158 LEU A O 1
ATOM 1249 N N . ARG A 1 159 ? -2.450 -9.230 -5.079 1.00 91.81 159 ARG A N 1
ATOM 1250 C CA . ARG A 1 159 ? -3.479 -9.589 -6.070 1.00 91.81 159 ARG A CA 1
ATOM 1251 C C . ARG A 1 159 ? -4.686 -10.260 -5.403 1.00 91.81 159 ARG A C 1
ATOM 1253 O O . ARG A 1 159 ? -4.632 -10.632 -4.234 1.00 91.81 159 ARG A O 1
ATOM 1260 N N . GLY A 1 160 ? -5.788 -10.350 -6.148 1.00 91.31 160 GLY A N 1
ATOM 1261 C CA . GLY A 1 160 ? -6.960 -11.106 -5.707 1.00 91.31 160 GLY A CA 1
ATOM 1262 C C . GLY A 1 160 ? -6.671 -12.606 -5.635 1.00 91.31 160 GLY A C 1
ATOM 1263 O O . GLY A 1 160 ? -5.735 -13.087 -6.283 1.00 91.31 160 GLY A O 1
ATOM 1264 N N . GLU A 1 161 ? -7.464 -13.324 -4.849 1.00 91.81 161 GLU A N 1
ATOM 1265 C CA . GLU A 1 161 ? -7.413 -14.780 -4.762 1.00 91.81 161 GLU A CA 1
ATOM 1266 C C . GLU A 1 161 ? -7.689 -15.432 -6.122 1.00 91.81 161 GLU A C 1
ATOM 1268 O O . GLU A 1 161 ? -8.545 -14.996 -6.897 1.00 91.81 161 GLU A 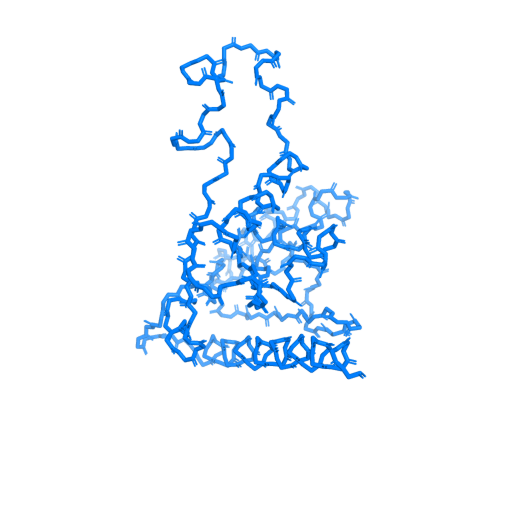O 1
ATOM 1273 N N . HIS A 1 162 ? -6.948 -16.498 -6.413 1.00 93.06 162 HIS A N 1
ATOM 1274 C CA . HIS A 1 162 ? -7.098 -17.288 -7.621 1.00 93.06 162 HIS A CA 1
ATOM 1275 C C . HIS A 1 162 ? -7.015 -18.793 -7.300 1.00 93.06 162 HIS A C 1
ATOM 1277 O O . HIS A 1 162 ? -6.182 -19.201 -6.487 1.00 93.06 162 HIS A O 1
ATOM 1283 N N . PRO A 1 163 ? -7.801 -19.670 -7.963 1.00 94.44 163 PRO A N 1
ATOM 1284 C CA . PRO A 1 163 ? -7.774 -21.116 -7.697 1.00 94.44 163 PRO A CA 1
ATOM 1285 C C . PRO A 1 163 ? -6.390 -21.767 -7.840 1.00 94.44 163 PRO A C 1
ATOM 1287 O O . PRO A 1 163 ? -6.093 -22.751 -7.164 1.00 94.44 163 PRO A O 1
ATOM 1290 N N . LEU A 1 164 ? -5.543 -21.201 -8.704 1.00 93.19 164 LEU A N 1
ATOM 1291 C CA . LEU A 1 164 ? -4.169 -21.656 -8.949 1.00 93.19 164 LEU A CA 1
ATOM 1292 C C . LEU A 1 164 ? -3.118 -20.998 -8.041 1.00 93.19 164 LEU A C 1
ATOM 1294 O O . LEU A 1 164 ? -1.930 -21.222 -8.256 1.00 93.19 164 LEU A O 1
ATOM 1298 N N . ASP A 1 165 ? -3.520 -20.192 -7.054 1.00 93.31 165 ASP A N 1
ATOM 1299 C CA . ASP A 1 165 ? -2.572 -19.634 -6.089 1.00 93.31 165 ASP A CA 1
ATOM 1300 C C . ASP A 1 165 ? -1.793 -20.759 -5.401 1.00 93.31 165 ASP A C 1
ATOM 1302 O O . ASP A 1 165 ? -2.371 -21.745 -4.910 1.00 93.31 165 ASP A O 1
ATOM 1306 N N . THR A 1 166 ? -0.472 -20.589 -5.353 1.00 92.19 166 THR A N 1
ATOM 1307 C CA . THR A 1 166 ? 0.425 -21.541 -4.709 1.00 92.19 166 THR A CA 1
ATOM 1308 C C . THR A 1 166 ? 0.184 -21.576 -3.202 1.00 92.19 166 THR A C 1
ATOM 1310 O O . THR A 1 166 ? -0.392 -20.663 -2.597 1.00 92.19 166 THR A O 1
ATOM 1313 N N . GLN A 1 167 ? 0.615 -22.665 -2.571 1.00 93.81 167 GLN A N 1
ATOM 1314 C CA . GLN A 1 167 ? 0.424 -22.851 -1.137 1.00 93.81 167 GLN A CA 1
ATOM 1315 C C . GLN A 1 167 ? 1.157 -21.776 -0.317 1.00 93.81 167 GLN A C 1
ATOM 1317 O O . GLN A 1 167 ? 0.607 -21.260 0.654 1.00 93.81 167 GLN A O 1
ATOM 1322 N N . SER A 1 168 ? 2.355 -21.375 -0.741 1.00 92.12 168 SER A N 1
ATOM 1323 C CA . SER A 1 168 ? 3.150 -20.342 -0.073 1.00 92.12 168 SER A CA 1
ATOM 1324 C C . SER A 1 168 ? 2.480 -18.959 -0.104 1.00 92.12 168 SER A C 1
ATOM 1326 O O . SER A 1 168 ? 2.520 -18.237 0.891 1.00 92.12 168 SER A O 1
ATOM 1328 N N . ILE A 1 169 ? 1.803 -18.604 -1.204 1.00 92.62 169 ILE A N 1
ATOM 1329 C CA . ILE A 1 169 ? 1.049 -17.351 -1.343 1.00 92.62 169 ILE A CA 1
ATOM 1330 C C . ILE A 1 169 ? -0.166 -17.358 -0.428 1.00 92.62 169 ILE A C 1
ATOM 1332 O O . ILE A 1 169 ? -0.428 -16.370 0.261 1.00 92.62 169 ILE A O 1
ATOM 1336 N N . LYS A 1 170 ? -0.883 -18.484 -0.363 1.00 94.19 170 LYS A N 1
ATOM 1337 C CA . LYS A 1 170 ? -2.003 -18.660 0.572 1.00 94.19 170 LYS A CA 1
ATOM 1338 C C . LYS A 1 170 ? -1.535 -18.502 2.020 1.00 94.19 170 LYS A C 1
ATOM 1340 O O . LYS A 1 170 ? -2.170 -17.798 2.805 1.00 94.19 170 LYS A O 1
ATOM 1345 N N . GLU A 1 171 ? -0.402 -19.100 2.374 1.00 94.69 171 GLU A N 1
ATOM 1346 C CA . GLU A 1 171 ? 0.196 -18.975 3.705 1.00 94.69 171 GLU A CA 1
ATOM 1347 C C . GLU A 1 171 ? 0.664 -17.554 4.021 1.00 94.69 171 GLU A C 1
ATOM 1349 O O . GLU A 1 171 ? 0.416 -17.070 5.129 1.00 94.69 171 GLU A O 1
ATOM 1354 N N . LEU A 1 172 ? 1.304 -16.868 3.070 1.00 94.06 172 LEU A N 1
ATOM 1355 C CA . LEU A 1 172 ? 1.711 -15.474 3.232 1.00 94.06 172 LEU A CA 1
ATOM 1356 C C . LEU A 1 172 ? 0.492 -14.583 3.486 1.00 94.06 172 LEU A C 1
ATOM 1358 O O . LEU A 1 172 ? 0.460 -13.882 4.495 1.00 94.06 172 LEU A O 1
ATOM 1362 N N . ARG A 1 173 ? -0.545 -14.672 2.648 1.00 95.00 173 ARG A N 1
ATOM 1363 C CA . ARG A 1 173 ? -1.773 -13.877 2.807 1.00 95.00 173 ARG A CA 1
ATOM 1364 C C . ARG A 1 173 ? -2.481 -14.153 4.134 1.00 95.00 173 ARG A C 1
ATOM 1366 O O . ARG A 1 173 ? -3.061 -13.249 4.732 1.00 95.00 173 ARG A O 1
ATOM 1373 N N . ASN A 1 174 ? -2.416 -15.384 4.644 1.00 95.06 174 ASN A N 1
ATOM 1374 C CA . ASN A 1 174 ? -2.924 -15.701 5.980 1.00 95.06 174 ASN A CA 1
ATOM 1375 C C . ASN A 1 174 ? -2.103 -15.029 7.093 1.00 95.06 174 ASN A C 1
ATOM 1377 O O . ASN A 1 174 ? -2.690 -14.487 8.030 1.00 95.06 174 ASN A O 1
ATOM 1381 N N . LYS A 1 175 ? -0.768 -15.001 6.980 1.00 95.25 175 LYS A N 1
ATOM 1382 C CA . LYS A 1 175 ? 0.100 -14.265 7.917 1.00 95.25 175 LYS A CA 1
ATOM 1383 C C . LYS A 1 175 ? -0.162 -12.760 7.860 1.00 95.25 175 LYS A C 1
ATOM 1385 O O . LYS A 1 175 ? -0.264 -12.125 8.902 1.00 95.25 175 LYS A O 1
ATOM 1390 N N . GLU A 1 176 ? -0.325 -12.194 6.668 1.00 95.81 176 GLU A N 1
ATOM 1391 C CA . GLU A 1 176 ? -0.672 -10.782 6.477 1.00 95.81 176 GLU A CA 1
ATOM 1392 C C . GLU A 1 176 ? -1.999 -10.427 7.151 1.00 95.81 176 GLU A C 1
ATOM 1394 O O . GLU A 1 176 ? -2.053 -9.474 7.926 1.00 95.81 176 GLU A O 1
ATOM 1399 N N . LYS A 1 177 ? -3.054 -11.226 6.931 1.00 96.00 177 LYS A N 1
ATOM 1400 C CA . LYS A 1 177 ? -4.343 -11.056 7.623 1.00 96.00 177 LYS A CA 1
ATOM 1401 C C . LYS A 1 177 ? -4.192 -11.099 9.141 1.00 96.00 177 LYS A C 1
ATOM 1403 O O . LYS A 1 177 ? -4.761 -10.259 9.832 1.00 96.00 177 LYS A O 1
ATOM 1408 N N . MET A 1 178 ? -3.420 -12.054 9.659 1.00 96.19 178 MET A N 1
ATOM 1409 C CA . MET A 1 178 ? -3.163 -12.182 11.095 1.00 96.19 178 MET A CA 1
ATOM 1410 C C . MET A 1 178 ? -2.494 -10.923 11.665 1.00 96.19 178 MET A C 1
ATOM 1412 O O . MET A 1 178 ? -2.942 -10.406 12.687 1.00 96.19 178 MET A O 1
ATOM 1416 N N . HIS A 1 179 ? -1.479 -10.386 10.982 1.00 96.50 179 HIS A N 1
ATOM 1417 C CA . HIS A 1 179 ? -0.825 -9.136 11.385 1.00 96.50 179 HIS A CA 1
ATOM 1418 C C . HIS A 1 179 ? -1.783 -7.947 11.359 1.00 96.50 179 HIS A C 1
ATOM 1420 O O . HIS A 1 179 ? -1.796 -7.146 12.289 1.00 96.50 179 HIS A O 1
ATOM 1426 N N . ILE A 1 180 ? -2.637 -7.854 10.337 1.00 96.88 180 ILE A N 1
ATOM 1427 C CA . ILE A 1 180 ? -3.648 -6.795 10.239 1.00 96.88 180 ILE A CA 1
ATOM 1428 C C . ILE A 1 180 ? -4.629 -6.864 11.419 1.00 96.88 180 ILE A C 1
ATOM 1430 O O . ILE A 1 180 ? -4.887 -5.836 12.050 1.00 96.88 180 ILE A O 1
ATOM 1434 N N . HIS A 1 181 ? -5.130 -8.056 11.762 1.00 97.19 181 HIS A N 1
ATOM 1435 C CA . HIS A 1 181 ? -5.973 -8.262 12.949 1.00 97.19 181 HIS A CA 1
ATOM 1436 C C . HIS A 1 181 ? -5.274 -7.812 14.229 1.00 97.19 181 HIS A C 1
ATOM 1438 O O . HIS A 1 181 ? -5.870 -7.097 15.041 1.00 97.19 181 HIS A O 1
ATOM 1444 N N . GLN A 1 182 ? -4.004 -8.184 14.392 1.00 96.00 182 GLN A N 1
ATOM 1445 C CA . GLN A 1 182 ? -3.204 -7.787 15.545 1.00 96.00 182 GLN A CA 1
ATOM 1446 C C . GLN A 1 182 ? -3.079 -6.259 15.640 1.00 96.00 182 GLN A C 1
ATOM 1448 O O . GLN A 1 182 ? -3.442 -5.685 16.666 1.00 96.00 182 GLN A O 1
ATOM 1453 N N . TRP A 1 183 ? -2.647 -5.583 14.572 1.00 96.56 183 TRP A N 1
ATOM 1454 C CA . TRP A 1 183 ? -2.452 -4.127 14.574 1.00 96.56 183 TRP A CA 1
ATOM 1455 C C . TRP A 1 183 ? -3.742 -3.355 14.855 1.00 96.56 183 TRP A C 1
ATOM 1457 O O . TRP A 1 183 ? -3.730 -2.366 15.588 1.00 96.56 183 TRP A O 1
ATOM 1467 N N . ILE A 1 184 ? -4.868 -3.797 14.286 1.00 96.06 184 ILE A N 1
ATOM 1468 C CA . ILE A 1 184 ? -6.175 -3.174 14.529 1.00 96.06 184 ILE A CA 1
ATOM 1469 C C . ILE A 1 184 ? -6.600 -3.374 15.988 1.00 96.06 184 ILE A C 1
ATOM 1471 O O . ILE A 1 184 ? -7.081 -2.432 16.619 1.00 96.06 184 ILE A O 1
ATOM 1475 N N . THR A 1 185 ? -6.402 -4.573 16.538 1.00 95.44 185 THR A N 1
ATOM 1476 C CA . THR A 1 185 ? -6.736 -4.885 17.935 1.00 95.44 185 THR A CA 1
ATOM 1477 C C . THR A 1 185 ? -5.913 -4.038 18.902 1.00 95.44 185 THR A C 1
ATOM 1479 O O . THR A 1 185 ? -6.475 -3.395 19.787 1.00 95.44 185 THR A O 1
ATOM 1482 N N . GLU A 1 186 ? -4.597 -3.965 18.701 1.00 93.50 186 GLU A N 1
ATOM 1483 C CA . GLU A 1 186 ? -3.695 -3.130 19.500 1.00 93.50 186 GLU A CA 1
ATOM 1484 C C . GLU A 1 186 ? -4.103 -1.652 19.451 1.00 93.50 186 GLU A C 1
ATOM 1486 O O . GLU A 1 186 ? -4.206 -1.000 20.492 1.00 93.50 186 GLU A O 1
ATOM 1491 N N . ALA A 1 187 ? -4.414 -1.131 18.261 1.00 92.06 187 ALA A N 1
ATOM 1492 C CA . ALA A 1 187 ? -4.852 0.251 18.095 1.00 92.06 187 ALA A CA 1
ATOM 1493 C C . ALA A 1 187 ? -6.179 0.546 18.812 1.00 92.06 187 ALA A C 1
ATOM 1495 O O . ALA A 1 187 ? -6.317 1.597 19.441 1.00 92.06 187 ALA A O 1
ATOM 1496 N N . ASN A 1 188 ? -7.141 -0.379 18.755 1.00 90.94 188 ASN A N 1
ATOM 1497 C CA . ASN A 1 188 ? -8.415 -0.239 19.460 1.00 90.94 188 ASN A CA 1
ATOM 1498 C C . ASN A 1 188 ? -8.226 -0.269 20.984 1.00 90.94 188 ASN A C 1
ATOM 1500 O O . ASN A 1 188 ? -8.830 0.540 21.684 1.00 90.94 188 ASN A O 1
ATOM 1504 N N . ASN A 1 189 ? -7.356 -1.143 21.495 1.00 90.75 189 ASN A N 1
ATOM 1505 C CA . ASN A 1 189 ? -7.056 -1.221 22.927 1.00 90.75 189 ASN A CA 1
ATOM 1506 C C . ASN A 1 189 ? -6.415 0.075 23.439 1.00 90.75 189 ASN A C 1
ATOM 1508 O O . ASN A 1 189 ? -6.849 0.617 24.451 1.00 90.75 189 ASN A O 1
ATOM 1512 N N . ILE A 1 190 ? -5.439 0.622 22.705 1.00 85.94 190 ILE A N 1
ATOM 1513 C CA . ILE A 1 190 ? -4.825 1.917 23.034 1.00 85.94 190 ILE A CA 1
ATOM 1514 C C . ILE A 1 190 ? -5.882 3.026 23.036 1.00 85.94 190 ILE A C 1
ATOM 1516 O O . ILE A 1 190 ? -5.934 3.831 23.962 1.00 85.94 190 ILE A O 1
ATOM 1520 N N . ALA A 1 191 ? -6.748 3.064 22.021 1.00 82.62 191 ALA A N 1
ATOM 1521 C CA . ALA A 1 191 ? -7.791 4.078 21.925 1.00 82.62 191 ALA A CA 1
ATOM 1522 C C . ALA A 1 191 ? -8.805 3.999 23.076 1.00 82.62 191 ALA A C 1
ATOM 1524 O O . ALA A 1 191 ? -9.301 5.043 23.498 1.00 82.62 191 ALA A O 1
ATOM 1525 N N . ASN A 1 192 ? -9.113 2.799 23.574 1.00 80.56 192 ASN A N 1
ATOM 1526 C CA . ASN A 1 192 ? -10.026 2.597 24.698 1.00 80.56 192 ASN A CA 1
ATOM 1527 C C . ASN A 1 192 ? -9.387 3.003 26.031 1.00 80.56 192 ASN A C 1
ATOM 1529 O O . ASN A 1 192 ? -10.012 3.752 26.771 1.00 80.56 192 ASN A O 1
ATOM 1533 N N . ASN A 1 193 ? -8.126 2.631 26.272 1.00 76.31 193 ASN A N 1
ATOM 1534 C CA . ASN A 1 193 ? -7.405 2.954 27.511 1.00 76.31 193 ASN A CA 1
ATOM 1535 C C . ASN A 1 193 ? -7.117 4.456 27.693 1.00 76.31 193 ASN A C 1
ATOM 1537 O O . ASN A 1 193 ? -6.837 4.890 28.800 1.00 76.31 193 ASN A O 1
ATOM 1541 N N . ILE A 1 194 ? -7.143 5.257 26.621 1.00 66.25 194 ILE A N 1
ATOM 1542 C CA . ILE A 1 194 ? -7.001 6.726 26.700 1.00 66.25 194 ILE A CA 1
ATOM 1543 C C . ILE A 1 194 ? -8.328 7.405 27.097 1.00 66.25 194 ILE A C 1
ATOM 1545 O O . ILE A 1 194 ? -8.327 8.567 27.496 1.00 66.25 194 ILE A O 1
ATOM 1549 N N . ASN A 1 195 ? -9.466 6.714 26.954 1.00 56.66 195 ASN A N 1
ATOM 1550 C CA . ASN A 1 195 ? -10.785 7.247 27.316 1.00 56.66 195 ASN A CA 1
ATOM 1551 C C . ASN A 1 195 ? -11.270 6.770 28.705 1.00 56.66 195 ASN A C 1
ATOM 1553 O O . ASN A 1 195 ? -12.405 7.092 29.060 1.00 56.66 195 ASN A O 1
ATOM 1557 N N . GLU A 1 196 ? -10.453 6.009 29.443 1.00 46.69 196 GLU A N 1
ATOM 1558 C CA . GLU A 1 196 ? -10.622 5.698 30.876 1.00 46.69 196 GLU A CA 1
ATOM 1559 C C . GLU A 1 196 ? -9.792 6.666 31.730 1.00 46.69 196 GLU A C 1
ATOM 1561 O O . GLU A 1 196 ? -10.313 7.106 32.780 1.00 46.69 196 GLU A O 1
#

Radius of gyration: 18.56 Å; Cα contacts (8 Å, |Δi|>4): 222; chains: 1; bounding box: 44×48×49 Å

pLDDT: mean 88.09, std 12.78, range [46.69, 98.75]

Secondary structure (DSSP, 8-state):
-TTTTTTTTPPP--PPPTTBTTB-TTGGGTTSSHHHHTT--HHHHHHHHHHHHHHIIIIISTT-TT---EEEEETHHHHHHHHHHHH-TTT-SEEEEET--GGGGTT-S-TTHHHHHHHHHHHTTS--SGGGSS-SS-EEETTEEE---TT--TTGGGSPP-TT--HHHHHHHHHHHHHHHHHHHHHHHHHHHT--

Sequence (196 aa):
MWDIAPEFGAAIVFAEHRYYGESLPFGNETYSNISTMAYLSSEQALGDFAVLIKYLKEKRINNATKKAVVSFGGSYGGMLTAWMRIKYPHLIVGGLASSAPVHYFENVTSGHSYFDITIRTFENSGYPWSGGGWRQTTTNVGSLYSYVVEDSAHHYDLRGEHPLDTQSIKELRNKEKMHIHQWITEANNIANNINE

Nearest PDB structures (foldseek):
  3n2z-assembly1_B-2  TM=9.357E-01  e=7.961E-11  Homo sapiens
  4ebb-assembly2_B  TM=9.463E-01  e=1.901E-08  Homo sapiens
  3jw8-assembly1_A  TM=6.472E-01  e=3.908E-01  Homo sapiens
  7l4t-assembly1_A  TM=6.429E-01  e=7.468E-01  Homo sapiens

Foldseek 3Di:
DVVCCVVVVHDDDDDDFQPDDCNQPVGPCCPVDPVSVVCPDLVNRLVVVQVVLCCCQPPNPPPRVLAAAEQEAFAVSLVSNVVNCVPPVVRHLYYHSFLYLNCVPPPNADPCQQVVLVVCCVVVVHARGCSRDPHVDFDDDPLDTDDDDRRDDGVNLVDDDDPPDDPSSVVVVVVVSVSVVVSRVVSVVVVVVVVD

InterPro domains:
  IPR008758 Peptidase S28 [PF05577] (1-120)
  IPR029058 Alpha/Beta hydrolase fold [G3DSA:3.40.50.1820] (1-109)
  IPR029058 Alpha/Beta hydrolase fold [G3DSA:3.40.50.1820] (128-184)
  IPR029058 Alpha/Beta hydrolase fold [SSF53474] (5-111)
  IPR042269 Serine carboxypeptidase S28, SKS domain [G3DSA:1.20.120.980] (110-126)

Organism: Meloidogyne javanica (NCBI:txid6303)

Solvent-accessible surface area (backbone atoms only — not comparable to full-atom values): 11630 Å² total; per-residue (Å²): 79,76,80,54,26,71,83,69,72,51,86,87,82,87,81,78,52,70,77,39,95,86,40,37,94,52,54,93,48,29,79,73,44,70,81,52,41,68,68,73,46,69,70,52,44,50,48,50,51,55,51,47,53,50,47,37,26,73,74,68,42,84,90,28,72,84,56,80,35,71,41,70,20,46,34,70,46,4,39,51,22,50,47,40,46,73,77,38,52,91,67,28,64,46,56,48,47,32,61,18,47,63,37,68,75,71,76,74,46,65,94,55,50,68,57,54,29,48,52,47,15,70,76,68,76,52,49,63,56,58,90,36,32,89,53,82,53,66,49,75,58,91,92,45,79,43,81,69,66,69,92,47,60,88,42,49,72,64,43,73,90,55,96,82,61,50,70,67,51,55,51,48,48,51,52,51,51,52,50,51,53,49,39,48,51,54,51,52,51,53,60,52,66,74,76,107